Protein AF-A0A7C6DMA8-F1 (afdb_monomer_lite)

Foldseek 3Di:
DPQDDPVLLVLLLVLLCLLLPPLSVLQQPDAFDADAADADPPAPDLVQLLVLVLCCCVPPVVVLADPVQQEEEEEDQHQQLSLLVSQQVCVVSRYRRRDRDQDDPDPDDNDGNRSSSVSSSVCNVRRDRDDQGQEYEYEHEPPADDDDDCPDNNDHDSSNADALVSDDQQVVCVVSNHQEYEYEYQDPDDDPRVVVNLVRCVVRNRHYYYHHDDSNDGPPPPPPDD

Structure (mmCIF, N/CA/C/O backbone):
data_AF-A0A7C6DMA8-F1
#
_entry.id   AF-A0A7C6DMA8-F1
#
loop_
_atom_site.group_PDB
_atom_site.id
_atom_site.type_symbol
_atom_site.label_atom_id
_atom_site.label_alt_id
_atom_site.label_comp_id
_atom_site.label_asym_id
_atom_site.label_entity_id
_atom_site.label_seq_id
_atom_site.pdbx_PDB_ins_code
_atom_site.Cartn_x
_atom_site.Cartn_y
_atom_site.Cartn_z
_atom_site.occupancy
_atom_site.B_iso_or_equiv
_atom_site.auth_seq_id
_atom_site.auth_comp_id
_atom_site.auth_asym_id
_atom_site.auth_atom_id
_atom_site.pdbx_PDB_model_num
ATOM 1 N N . MET A 1 1 ? 21.747 -13.305 -15.094 1.00 54.28 1 MET A N 1
ATOM 2 C CA . MET A 1 1 ? 20.522 -14.098 -14.837 1.00 54.28 1 MET A CA 1
ATOM 3 C C . MET A 1 1 ? 19.956 -14.571 -16.167 1.00 54.28 1 MET A C 1
ATOM 5 O O . MET A 1 1 ? 20.058 -13.805 -17.120 1.00 54.28 1 MET A O 1
ATOM 9 N N . PRO A 1 2 ? 19.409 -15.796 -16.266 1.00 63.72 2 PRO A N 1
ATOM 10 C CA . PRO A 1 2 ? 18.670 -16.216 -17.455 1.00 63.72 2 PRO A CA 1
ATOM 11 C C . PRO A 1 2 ? 17.450 -15.302 -17.689 1.00 63.72 2 PRO A C 1
ATOM 13 O O . PRO A 1 2 ? 16.924 -14.742 -16.722 1.00 63.72 2 PRO A O 1
ATOM 16 N N . PRO A 1 3 ? 17.007 -15.121 -18.947 1.00 79.38 3 PRO A N 1
ATOM 17 C CA . PRO A 1 3 ? 15.839 -14.305 -19.253 1.00 79.38 3 PRO A CA 1
ATOM 18 C C . PRO A 1 3 ? 14.581 -14.929 -18.640 1.00 79.38 3 PRO A C 1
ATOM 20 O O . PRO A 1 3 ? 14.332 -16.124 -18.792 1.00 79.38 3 PRO A O 1
ATOM 23 N N . ILE A 1 4 ? 13.782 -14.109 -17.957 1.00 83.62 4 ILE A N 1
ATOM 24 C CA . ILE A 1 4 ? 12.527 -14.544 -17.341 1.00 83.62 4 ILE A CA 1
ATOM 25 C C . ILE A 1 4 ? 11.499 -14.805 -18.430 1.00 83.62 4 ILE A C 1
ATOM 27 O O . ILE A 1 4 ? 11.203 -13.942 -19.258 1.00 83.62 4 ILE A O 1
ATOM 31 N N . THR A 1 5 ? 10.915 -15.995 -18.413 1.00 86.94 5 THR A N 1
ATOM 32 C CA . THR A 1 5 ? 9.867 -16.354 -19.361 1.00 86.94 5 THR A CA 1
ATOM 33 C C . THR A 1 5 ? 8.538 -15.699 -18.983 1.00 86.94 5 THR A C 1
ATOM 35 O O . THR A 1 5 ? 8.211 -15.486 -17.812 1.00 86.94 5 THR A O 1
ATOM 38 N N . ARG A 1 6 ? 7.678 -15.470 -19.982 1.00 82.00 6 ARG A N 1
ATOM 39 C CA . ARG A 1 6 ? 6.301 -14.991 -19.761 1.00 82.00 6 ARG A CA 1
ATOM 40 C C . ARG A 1 6 ? 5.507 -15.902 -18.815 1.00 82.00 6 ARG A C 1
ATOM 42 O O . ARG A 1 6 ? 4.672 -15.426 -18.048 1.00 82.00 6 ARG A O 1
ATOM 49 N N . ALA A 1 7 ? 5.759 -17.211 -18.866 1.00 86.00 7 ALA A N 1
ATOM 50 C CA . ALA A 1 7 ? 5.104 -18.187 -18.000 1.00 86.00 7 ALA A CA 1
ATOM 51 C C . ALA A 1 7 ? 5.525 -18.029 -16.530 1.00 86.00 7 ALA A C 1
ATOM 53 O O . ALA A 1 7 ? 4.673 -18.103 -15.644 1.00 86.00 7 ALA A O 1
ATOM 54 N N . GLU A 1 8 ? 6.809 -17.783 -16.265 1.00 87.44 8 GLU A N 1
ATOM 55 C CA . GLU A 1 8 ? 7.321 -17.513 -14.916 1.00 87.44 8 GLU A CA 1
ATOM 56 C C . GLU A 1 8 ? 6.763 -16.210 -14.358 1.00 87.44 8 GLU A C 1
ATOM 58 O O . GLU A 1 8 ? 6.190 -16.225 -13.269 1.00 87.44 8 GLU A O 1
ATOM 63 N N . ALA A 1 9 ? 6.822 -15.125 -15.135 1.00 83.19 9 ALA A N 1
ATOM 64 C CA . ALA A 1 9 ? 6.263 -13.833 -14.743 1.00 83.19 9 ALA A CA 1
ATOM 65 C C . ALA A 1 9 ? 4.763 -13.936 -14.413 1.00 83.19 9 ALA A C 1
ATOM 67 O O . ALA A 1 9 ? 4.309 -13.439 -13.384 1.00 83.19 9 ALA A O 1
ATOM 68 N N . ARG A 1 10 ? 3.986 -14.662 -15.233 1.00 84.56 10 ARG A N 1
ATOM 69 C CA . ARG A 1 10 ? 2.555 -14.891 -14.978 1.00 84.56 10 ARG A CA 1
ATOM 70 C C . ARG A 1 10 ? 2.312 -15.672 -13.687 1.00 84.56 10 ARG A C 1
ATOM 72 O O . ARG A 1 10 ? 1.405 -15.328 -12.932 1.00 84.56 10 ARG A O 1
ATOM 79 N N . ARG A 1 11 ? 3.079 -16.739 -13.432 1.00 88.06 11 ARG A N 1
ATOM 80 C CA . ARG A 1 11 ? 2.950 -17.525 -12.191 1.00 88.06 11 ARG A CA 1
ATOM 81 C C . ARG A 1 11 ? 3.284 -16.682 -10.963 1.00 88.06 11 ARG A C 1
ATOM 83 O O . ARG A 1 11 ? 2.548 -16.743 -9.982 1.00 88.06 11 ARG A O 1
ATOM 90 N N . ALA A 1 12 ? 4.352 -15.894 -11.042 1.00 85.69 12 ALA A N 1
ATOM 91 C CA . ALA A 1 12 ? 4.771 -14.988 -9.985 1.00 85.69 12 ALA A CA 1
ATOM 92 C C . ALA A 1 12 ? 3.700 -13.935 -9.677 1.00 85.69 12 ALA A C 1
ATOM 94 O O . ALA A 1 12 ? 3.291 -13.801 -8.525 1.00 85.69 12 ALA A O 1
ATOM 95 N N . TYR A 1 13 ? 3.167 -13.283 -10.715 1.00 82.88 13 TYR A N 1
ATOM 96 C CA . TYR A 1 13 ? 2.075 -12.320 -10.590 1.00 82.88 13 TYR A CA 1
ATOM 97 C C . TYR A 1 13 ? 0.857 -12.926 -9.888 1.00 82.88 13 TYR A C 1
ATOM 99 O O . TYR A 1 13 ? 0.421 -12.406 -8.869 1.00 82.88 13 TYR A O 1
ATOM 107 N N . LEU A 1 14 ? 0.363 -14.081 -10.351 1.00 84.94 14 LEU A N 1
ATOM 108 C CA . LEU A 1 14 ? -0.789 -14.749 -9.731 1.00 84.94 14 LEU A CA 1
ATOM 109 C C . LEU A 1 14 ? -0.539 -15.130 -8.265 1.00 84.94 14 LEU A C 1
ATOM 111 O O . LEU A 1 14 ? -1.466 -15.103 -7.455 1.00 84.94 14 LEU A O 1
ATOM 115 N N . ARG A 1 15 ? 0.695 -15.514 -7.917 1.00 83.88 15 ARG A N 1
ATOM 116 C CA . ARG A 1 15 ? 1.058 -15.853 -6.538 1.00 83.88 15 ARG A CA 1
ATOM 117 C C . ARG A 1 15 ? 1.042 -14.620 -5.646 1.00 83.88 15 ARG A C 1
ATOM 119 O O . ARG A 1 15 ? 0.457 -14.673 -4.568 1.00 83.88 15 ARG A O 1
ATOM 126 N N . TRP A 1 16 ? 1.601 -13.516 -6.129 1.00 80.75 16 TRP A N 1
ATOM 127 C CA . TRP A 1 16 ? 1.536 -12.230 -5.449 1.00 80.75 16 TRP A CA 1
ATOM 128 C C . TRP A 1 16 ? 0.088 -11.726 -5.309 1.00 80.75 16 TRP A C 1
ATOM 130 O O . TRP A 1 16 ? -0.309 -11.373 -4.206 1.00 80.75 16 TRP A O 1
ATOM 140 N N . THR A 1 17 ? -0.746 -11.794 -6.355 1.00 80.25 17 THR A N 1
ATOM 141 C CA . THR A 1 17 ? -2.169 -11.396 -6.297 1.00 80.25 17 THR A CA 1
ATOM 142 C C . THR A 1 17 ? -2.918 -12.150 -5.199 1.00 80.25 17 THR A C 1
ATOM 144 O O . THR A 1 17 ? -3.703 -11.567 -4.458 1.00 80.25 17 THR A O 1
ATOM 147 N N . ARG A 1 18 ? -2.657 -13.456 -5.059 1.00 80.62 18 ARG A N 1
ATOM 148 C CA . ARG A 1 18 ? -3.235 -14.268 -3.979 1.00 80.62 18 ARG A CA 1
ATOM 149 C C . ARG A 1 18 ? -2.701 -13.866 -2.604 1.00 80.62 18 ARG A C 1
ATOM 151 O O . ARG A 1 18 ? -3.475 -13.850 -1.656 1.00 80.62 18 ARG A O 1
ATOM 158 N N . ALA A 1 19 ? -1.410 -13.554 -2.499 1.00 77.19 19 ALA A N 1
ATOM 159 C CA . ALA A 1 19 ? -0.781 -13.102 -1.257 1.00 77.19 19 ALA A CA 1
ATOM 160 C C . ALA A 1 19 ? -1.288 -11.726 -0.798 1.00 77.19 19 ALA A C 1
ATOM 162 O O . ALA A 1 19 ? -1.494 -11.519 0.389 1.00 77.19 19 ALA A O 1
ATOM 163 N N . ALA A 1 20 ? -1.556 -10.813 -1.731 1.00 75.62 20 ALA A N 1
ATOM 164 C CA . ALA A 1 20 ? -2.115 -9.497 -1.434 1.00 75.62 20 ALA A CA 1
ATOM 165 C C . ALA A 1 20 ? -3.587 -9.554 -0.974 1.00 75.62 20 ALA A C 1
ATOM 167 O O . ALA A 1 20 ? -4.108 -8.568 -0.451 1.00 75.62 20 ALA A O 1
ATOM 168 N N . GLY A 1 21 ? -4.279 -10.686 -1.158 1.00 79.50 21 GLY A N 1
ATOM 169 C CA . GLY A 1 21 ? -5.687 -10.824 -0.789 1.00 79.50 21 GLY A CA 1
ATOM 170 C C . GLY A 1 21 ? -6.547 -9.740 -1.455 1.00 79.50 21 GLY A C 1
ATOM 171 O O . GLY A 1 21 ? -6.240 -9.337 -2.573 1.00 79.50 21 GLY A O 1
ATOM 172 N N . PRO A 1 22 ? -7.601 -9.212 -0.810 1.00 80.06 22 PRO A N 1
ATOM 173 C CA . PRO A 1 22 ? -8.490 -8.230 -1.440 1.00 80.06 22 PRO A CA 1
ATOM 174 C C . PRO A 1 22 ? -7.791 -6.918 -1.849 1.00 80.06 22 PRO A C 1
ATOM 176 O O . PRO A 1 22 ? -8.305 -6.187 -2.696 1.00 80.06 22 PRO A O 1
ATOM 179 N N . PHE A 1 23 ? -6.596 -6.639 -1.315 1.00 78.56 23 PHE A N 1
ATOM 180 C CA . PHE A 1 23 ? -5.806 -5.461 -1.671 1.00 78.56 23 PHE A CA 1
ATOM 181 C C . PHE A 1 23 ? -5.181 -5.533 -3.065 1.00 78.56 23 PHE A C 1
ATOM 183 O O . PHE A 1 23 ? -4.768 -4.499 -3.589 1.00 78.56 23 PHE A O 1
ATOM 190 N N . TRP A 1 24 ? -5.133 -6.709 -3.705 1.00 78.38 24 TRP A N 1
ATOM 191 C CA . TRP A 1 24 ? -4.532 -6.851 -5.037 1.00 78.38 24 TRP A CA 1
ATOM 192 C C . TRP A 1 24 ? -5.162 -5.902 -6.067 1.00 78.38 24 TRP A C 1
ATOM 194 O O . TRP A 1 24 ? -4.457 -5.377 -6.928 1.00 78.38 24 TRP A O 1
ATOM 204 N N . ALA A 1 25 ? -6.471 -5.647 -5.947 1.00 78.69 25 ALA A N 1
ATOM 205 C CA . ALA A 1 25 ? -7.226 -4.776 -6.845 1.00 78.69 25 ALA A CA 1
ATOM 206 C C . ALA A 1 25 ? -6.795 -3.299 -6.754 1.00 78.69 25 ALA A C 1
ATOM 208 O O . ALA A 1 25 ? -7.051 -2.531 -7.677 1.00 78.69 25 ALA A O 1
ATOM 209 N N . TYR A 1 26 ? -6.109 -2.926 -5.671 1.00 75.62 26 TYR A N 1
ATOM 210 C CA . TYR A 1 26 ? -5.686 -1.559 -5.356 1.00 75.62 26 TYR A CA 1
ATOM 211 C C . TYR A 1 26 ? -4.176 -1.349 -5.521 1.00 75.62 26 TYR A C 1
ATOM 213 O O . TYR A 1 26 ? -3.705 -0.221 -5.551 1.00 75.62 26 TYR A O 1
ATOM 221 N N . ALA A 1 27 ? -3.401 -2.424 -5.679 1.00 68.62 27 ALA A N 1
ATOM 222 C CA . ALA A 1 27 ? -1.956 -2.352 -5.899 1.00 68.62 27 ALA A CA 1
ATOM 223 C C . ALA A 1 27 ? -1.564 -1.950 -7.337 1.00 68.62 27 ALA A C 1
ATOM 225 O O . ALA A 1 27 ? -0.392 -1.705 -7.603 1.00 68.62 27 ALA A O 1
ATOM 226 N N . GLY A 1 28 ? -2.520 -1.876 -8.273 1.00 63.56 28 GLY A N 1
ATOM 227 C CA . GLY A 1 28 ? -2.347 -1.202 -9.569 1.00 63.56 28 GLY A CA 1
ATOM 228 C C . GLY A 1 28 ? -1.260 -1.757 -10.508 1.00 63.56 28 GLY A C 1
ATOM 229 O O . GLY A 1 28 ? -0.910 -1.108 -11.493 1.00 63.56 28 GLY A O 1
ATOM 230 N N . LEU A 1 29 ? -0.767 -2.980 -10.269 1.00 61.22 29 LEU A N 1
ATOM 231 C CA . LEU A 1 29 ? 0.175 -3.695 -11.142 1.00 61.22 29 LEU A CA 1
ATOM 232 C C . LEU A 1 29 ? -0.489 -4.071 -12.483 1.00 61.22 29 LEU A C 1
ATOM 234 O O . LEU A 1 29 ? -0.974 -5.189 -12.676 1.00 61.22 29 LEU A O 1
ATOM 238 N N . THR A 1 30 ? -0.527 -3.114 -13.409 1.00 53.94 30 THR A N 1
ATOM 239 C CA . THR A 1 30 ? -0.900 -3.317 -14.819 1.00 53.94 30 THR A CA 1
ATOM 240 C C . THR A 1 30 ? 0.296 -3.924 -15.568 1.00 53.94 30 THR A C 1
ATOM 242 O O . THR A 1 30 ? 1.438 -3.651 -15.189 1.00 53.94 30 THR A O 1
ATOM 245 N N . PRO A 1 31 ? 0.101 -4.766 -16.605 1.00 47.28 31 PRO A N 1
ATOM 246 C CA . PRO A 1 31 ? 1.212 -5.414 -17.284 1.00 47.28 31 PRO A CA 1
ATOM 247 C C . PRO A 1 31 ? 2.111 -4.365 -17.938 1.00 47.28 31 PRO A C 1
ATOM 249 O O . PRO A 1 31 ? 1.698 -3.727 -18.893 1.00 47.28 31 PRO A O 1
ATOM 252 N N . LEU A 1 32 ? 3.315 -4.189 -17.398 1.00 50.66 32 LEU A N 1
ATOM 253 C CA . LEU A 1 32 ? 4.579 -4.337 -18.120 1.00 50.66 32 LEU A CA 1
ATOM 254 C C . LEU A 1 32 ? 4.599 -3.786 -19.566 1.00 50.66 32 LEU A C 1
ATOM 256 O O . LEU A 1 32 ? 5.060 -4.475 -20.477 1.00 50.66 32 LEU A O 1
ATOM 260 N N . CYS A 1 33 ? 4.085 -2.583 -19.805 1.00 45.59 33 CYS A N 1
ATOM 261 C CA . CYS A 1 33 ? 4.048 -1.968 -21.130 1.00 45.59 33 CYS A CA 1
ATOM 262 C C . CYS A 1 33 ? 4.678 -0.582 -21.039 1.00 45.59 33 CYS A C 1
ATOM 264 O O . CYS A 1 33 ? 4.022 0.376 -20.640 1.00 45.59 33 CYS A O 1
ATOM 266 N N . GLY A 1 34 ? 5.966 -0.515 -21.358 1.00 48.50 34 GLY A N 1
ATOM 267 C CA . GLY A 1 34 ? 6.723 0.725 -21.455 1.00 48.50 34 GLY A CA 1
ATOM 268 C C . GLY A 1 34 ? 8.201 0.501 -21.157 1.00 48.50 34 GLY A C 1
ATOM 269 O O . GLY A 1 34 ? 8.560 -0.309 -20.291 1.00 48.50 34 GLY A O 1
ATOM 270 N N . ASP A 1 35 ? 9.050 1.222 -21.879 1.00 51.44 35 ASP A N 1
ATOM 271 C CA . ASP A 1 35 ? 10.463 1.340 -21.540 1.00 51.44 35 ASP A CA 1
ATOM 272 C C . ASP A 1 35 ? 10.615 2.146 -20.237 1.00 51.44 35 ASP A C 1
ATOM 274 O O . ASP A 1 35 ? 9.893 3.121 -19.993 1.00 51.44 35 ASP A O 1
ATOM 278 N N . ALA A 1 36 ? 11.522 1.699 -19.358 1.00 54.38 36 ALA A N 1
ATOM 279 C CA . ALA A 1 36 ? 11.812 2.420 -18.121 1.00 54.38 36 ALA A CA 1
ATOM 280 C C . ALA A 1 36 ? 12.516 3.734 -18.418 1.00 54.38 36 ALA A C 1
ATOM 282 O O . ALA A 1 36 ? 13.380 3.824 -19.292 1.00 54.38 36 ALA A O 1
ATOM 283 N N . LEU A 1 37 ? 12.250 4.70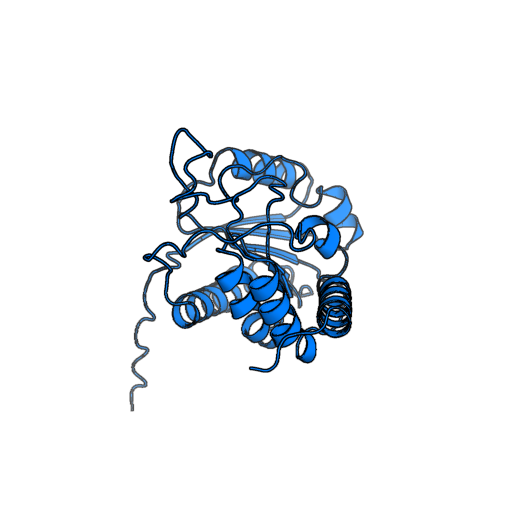9 -17.563 1.00 56.19 37 LEU A N 1
ATOM 284 C CA . LEU A 1 37 ? 13.169 5.815 -17.399 1.00 56.19 37 LEU A CA 1
ATOM 285 C C . LEU A 1 37 ? 14.488 5.387 -16.770 1.00 56.19 37 LEU A C 1
ATOM 287 O O . LEU A 1 37 ? 14.501 4.476 -15.935 1.00 56.19 37 LEU A O 1
ATOM 291 N N . PRO A 1 38 ? 15.597 6.074 -17.104 1.00 50.56 38 PRO A N 1
ATOM 292 C CA . PRO A 1 38 ? 16.815 5.950 -16.325 1.00 50.56 38 PRO A CA 1
ATOM 293 C C . PRO A 1 38 ? 16.489 6.227 -14.855 1.00 50.56 38 PRO A C 1
ATOM 295 O O . PRO A 1 38 ? 15.808 7.199 -14.523 1.00 50.56 38 PRO A O 1
ATOM 298 N N . ALA A 1 39 ? 16.938 5.329 -13.978 1.00 50.59 39 ALA A N 1
ATOM 299 C CA . ALA A 1 39 ? 16.720 5.456 -12.548 1.00 50.59 39 ALA A CA 1
ATOM 300 C C . ALA A 1 39 ? 17.230 6.822 -12.062 1.00 50.59 39 ALA A C 1
ATOM 302 O O . ALA A 1 39 ? 18.372 7.190 -12.336 1.00 50.59 39 ALA A O 1
ATOM 303 N N . SER A 1 40 ? 16.391 7.560 -11.329 1.00 48.03 40 SER A N 1
ATOM 304 C CA . SER A 1 40 ? 16.862 8.706 -10.548 1.00 48.03 40 SER A CA 1
ATOM 305 C C . SER A 1 40 ? 17.991 8.241 -9.622 1.00 48.03 40 SER A C 1
ATOM 307 O O . SER A 1 40 ? 17.847 7.214 -8.954 1.00 48.03 40 SER A O 1
ATOM 309 N N . ALA A 1 41 ? 19.104 8.976 -9.614 1.00 43.97 41 ALA A N 1
ATOM 310 C CA . ALA A 1 41 ? 20.304 8.663 -8.838 1.00 43.97 41 ALA A CA 1
ATOM 311 C C . ALA A 1 41 ? 20.094 8.785 -7.315 1.00 43.97 41 ALA A C 1
ATOM 313 O O . ALA A 1 41 ? 20.868 8.218 -6.549 1.00 43.97 41 ALA A O 1
ATOM 314 N N . ASP A 1 42 ? 19.013 9.437 -6.882 1.00 51.44 42 ASP A N 1
ATOM 315 C CA . ASP A 1 42 ? 18.716 9.709 -5.474 1.00 51.44 42 ASP A CA 1
ATOM 316 C C . ASP A 1 42 ? 17.697 8.704 -4.909 1.00 51.44 42 ASP A C 1
ATOM 318 O O . ASP A 1 42 ? 16.626 9.077 -4.434 1.00 51.44 42 ASP A O 1
ATOM 322 N N . ARG A 1 43 ? 17.985 7.398 -5.006 1.00 56.62 43 ARG A N 1
ATOM 323 C CA . ARG A 1 43 ? 17.164 6.376 -4.333 1.00 56.62 43 ARG A CA 1
ATOM 324 C C . ARG A 1 43 ? 17.695 6.147 -2.913 1.00 56.62 43 ARG A C 1
ATOM 326 O O . ARG A 1 43 ? 18.883 5.855 -2.778 1.00 56.62 43 ARG A O 1
ATOM 333 N N . PRO A 1 44 ? 16.853 6.226 -1.867 1.00 59.62 44 PRO A N 1
ATOM 334 C CA . PRO A 1 44 ? 17.272 5.860 -0.519 1.00 59.62 44 PRO A CA 1
ATOM 335 C C . PRO A 1 44 ? 17.715 4.391 -0.462 1.00 59.62 44 PRO A C 1
ATOM 337 O O . PRO A 1 44 ? 17.216 3.546 -1.213 1.00 59.62 44 PRO A O 1
ATOM 340 N N . ASP A 1 45 ? 18.653 4.088 0.439 1.00 68.06 45 ASP A N 1
ATOM 341 C CA . ASP A 1 45 ? 19.161 2.731 0.650 1.00 68.06 45 ASP A CA 1
ATOM 342 C C . ASP A 1 45 ? 18.035 1.808 1.149 1.00 68.06 45 ASP A C 1
ATOM 344 O O . ASP A 1 45 ? 17.517 1.970 2.260 1.00 68.06 45 ASP A O 1
ATOM 348 N N . ALA A 1 46 ? 17.618 0.854 0.308 1.00 65.94 46 ALA A N 1
ATOM 349 C CA . ALA A 1 46 ? 16.435 0.029 0.555 1.00 65.94 46 ALA A CA 1
ATOM 350 C C . ALA A 1 46 ? 16.512 -0.737 1.892 1.00 65.94 46 ALA A C 1
ATOM 352 O O . ALA A 1 46 ? 15.560 -0.645 2.667 1.00 65.94 46 ALA A O 1
ATOM 353 N N . PRO A 1 47 ? 17.615 -1.449 2.216 1.00 69.88 47 PRO A N 1
ATOM 354 C CA . PRO A 1 47 ? 17.819 -2.067 3.525 1.00 69.88 47 PRO A CA 1
ATOM 355 C C . PRO A 1 47 ? 17.579 -1.142 4.722 1.00 69.88 47 PRO A C 1
ATOM 357 O O . PRO A 1 47 ? 16.875 -1.535 5.655 1.00 69.88 47 PRO A O 1
ATOM 360 N N . ALA A 1 48 ? 18.138 0.071 4.707 1.00 73.12 48 ALA A N 1
ATOM 361 C CA . ALA A 1 48 ? 18.017 1.011 5.819 1.00 73.12 48 ALA A CA 1
ATOM 362 C C . ALA A 1 48 ? 16.561 1.460 6.007 1.00 73.12 48 ALA A C 1
ATOM 364 O O . ALA A 1 48 ? 16.025 1.380 7.115 1.00 73.12 48 ALA A O 1
ATOM 365 N N . LEU A 1 49 ? 15.897 1.827 4.907 1.00 72.69 49 LEU A N 1
ATOM 366 C CA . LEU A 1 49 ? 14.488 2.215 4.904 1.00 72.69 49 LEU A CA 1
ATOM 367 C C . LEU A 1 49 ? 13.585 1.082 5.416 1.00 72.69 49 LEU A C 1
ATOM 369 O O . LEU A 1 49 ? 12.709 1.313 6.245 1.00 72.69 49 LEU A O 1
ATOM 373 N N . ILE A 1 50 ? 13.822 -0.154 4.966 1.00 73.75 50 ILE A N 1
ATOM 374 C CA . ILE A 1 50 ? 13.086 -1.346 5.415 1.00 73.75 50 ILE A CA 1
ATOM 375 C C . ILE A 1 50 ? 13.280 -1.571 6.915 1.00 73.75 50 ILE A C 1
ATOM 377 O O . ILE A 1 50 ? 12.315 -1.849 7.626 1.00 73.75 50 ILE A O 1
ATOM 381 N N . GLY A 1 51 ? 14.515 -1.445 7.406 1.00 77.19 51 GLY A N 1
ATOM 382 C CA . GLY A 1 51 ? 14.835 -1.608 8.821 1.00 77.19 51 GLY A CA 1
ATOM 383 C C . GLY A 1 51 ? 14.138 -0.571 9.704 1.00 77.19 51 GLY A C 1
ATOM 384 O O . GLY A 1 51 ? 13.587 -0.917 10.751 1.00 77.19 51 GLY A O 1
ATOM 385 N N . THR A 1 52 ? 14.115 0.693 9.278 1.00 77.19 52 THR A N 1
ATOM 386 C CA . THR A 1 52 ? 13.392 1.761 9.982 1.00 77.19 52 THR A CA 1
ATOM 387 C C . THR A 1 52 ? 11.881 1.558 9.908 1.00 77.19 52 THR A C 1
ATOM 389 O O . THR A 1 52 ? 11.237 1.539 10.956 1.00 77.19 52 THR A O 1
ATOM 392 N N . ALA A 1 53 ? 11.324 1.286 8.724 1.00 74.81 53 ALA A N 1
ATOM 393 C CA . ALA A 1 53 ? 9.900 1.005 8.554 1.00 74.81 53 ALA A CA 1
ATOM 394 C C . ALA A 1 53 ? 9.441 -0.165 9.435 1.00 74.81 53 ALA A C 1
ATOM 396 O O . ALA A 1 53 ? 8.456 -0.034 10.154 1.00 74.81 53 ALA A O 1
ATOM 397 N N . ARG A 1 54 ? 10.184 -1.281 9.460 1.00 78.19 54 ARG A N 1
ATOM 398 C CA . ARG A 1 54 ? 9.854 -2.435 10.307 1.00 78.19 54 ARG A CA 1
ATOM 399 C C . ARG A 1 54 ? 9.786 -2.054 11.786 1.00 78.19 54 ARG A C 1
ATOM 401 O O . ARG A 1 54 ? 8.796 -2.363 12.438 1.00 78.19 54 ARG A O 1
ATOM 408 N N . ARG A 1 55 ? 10.796 -1.346 12.302 1.00 81.56 55 ARG A N 1
ATOM 409 C CA . ARG A 1 55 ? 10.828 -0.916 13.712 1.00 81.56 55 ARG A CA 1
ATOM 410 C C . ARG A 1 55 ? 9.673 0.013 14.060 1.00 81.56 55 ARG A C 1
ATOM 412 O O . ARG A 1 55 ? 9.067 -0.153 15.111 1.00 81.56 55 ARG A O 1
ATOM 419 N N . VAL A 1 56 ? 9.357 0.969 13.186 1.00 80.69 56 VAL A N 1
ATOM 420 C CA . VAL A 1 56 ? 8.204 1.858 13.377 1.00 80.69 56 VAL A CA 1
ATOM 421 C C . VAL A 1 56 ? 6.910 1.052 13.421 1.00 80.69 56 VAL A C 1
ATOM 423 O O . VAL A 1 56 ? 6.094 1.248 14.321 1.00 80.69 56 VAL A O 1
ATOM 426 N N . LEU A 1 57 ? 6.726 0.127 12.476 1.00 78.44 57 LEU A N 1
ATOM 427 C CA . LEU A 1 57 ? 5.528 -0.700 12.423 1.00 78.44 57 LEU A CA 1
ATOM 428 C C . LEU A 1 57 ? 5.378 -1.537 13.698 1.00 78.44 57 LEU A C 1
ATOM 430 O O . LEU A 1 57 ? 4.321 -1.509 14.321 1.00 78.44 57 LEU A O 1
ATOM 434 N N . GLU A 1 58 ? 6.439 -2.220 14.124 1.00 80.19 58 GLU A N 1
ATOM 435 C CA . GLU A 1 58 ? 6.445 -3.069 15.320 1.00 80.19 58 GLU A CA 1
ATOM 436 C C . GLU A 1 58 ? 6.247 -2.271 16.617 1.00 80.19 58 GLU A C 1
ATOM 438 O O . GLU A 1 58 ? 5.434 -2.654 17.454 1.00 80.19 58 GLU A O 1
ATOM 443 N N . ALA A 1 59 ? 6.971 -1.163 16.794 1.00 82.06 59 ALA A N 1
ATOM 444 C CA . ALA A 1 59 ? 7.003 -0.436 18.062 1.00 82.06 59 ALA A CA 1
ATOM 445 C C . ALA A 1 59 ? 5.864 0.576 18.225 1.00 82.06 59 ALA A C 1
ATOM 447 O O . ALA A 1 59 ? 5.491 0.888 19.353 1.00 82.06 59 ALA A O 1
ATOM 448 N N . GLN A 1 60 ? 5.342 1.124 17.124 1.00 82.31 60 GLN A N 1
ATOM 449 C CA . GLN A 1 60 ? 4.416 2.258 17.170 1.00 82.31 60 GLN A CA 1
ATOM 450 C C . GLN A 1 60 ? 3.087 1.981 16.478 1.00 82.31 60 GLN A C 1
ATOM 452 O O . GLN A 1 60 ? 2.076 2.500 16.926 1.00 82.31 60 GLN A O 1
ATOM 457 N N . VAL A 1 61 ? 3.047 1.160 15.424 1.00 80.06 61 VAL A N 1
ATOM 458 C CA . VAL A 1 61 ? 1.790 0.891 14.703 1.00 80.06 61 VAL A CA 1
ATOM 459 C C . VAL A 1 61 ? 1.043 -0.297 15.286 1.00 80.06 61 VAL A C 1
ATOM 461 O O . VAL A 1 61 ? -0.146 -0.177 15.557 1.00 80.06 61 VAL A O 1
ATOM 464 N N . VAL A 1 62 ? 1.717 -1.428 15.513 1.00 79.44 62 VAL A N 1
ATOM 465 C CA . VAL A 1 62 ? 1.095 -2.637 16.080 1.00 79.44 62 VAL A CA 1
ATOM 466 C C . VAL A 1 62 ? 0.349 -2.350 17.395 1.00 79.44 62 VAL A C 1
ATOM 468 O O . VAL A 1 62 ? -0.791 -2.799 17.502 1.00 79.44 62 VAL A O 1
ATOM 471 N N . PRO A 1 63 ? 0.882 -1.558 18.351 1.00 81.62 63 PRO A N 1
ATOM 472 C CA . PRO A 1 63 ? 0.161 -1.229 19.586 1.00 81.62 63 PRO A CA 1
ATOM 473 C C . PRO A 1 63 ? -1.105 -0.380 19.395 1.00 81.62 63 PRO A C 1
ATOM 475 O O . PRO A 1 63 ? -1.944 -0.332 20.289 1.00 81.62 63 PRO A O 1
ATOM 478 N N . LEU A 1 64 ? -1.243 0.313 18.260 1.00 76.12 64 LEU A N 1
ATOM 479 C CA . LEU A 1 64 ? -2.422 1.127 17.941 1.00 76.12 64 LEU A CA 1
ATOM 480 C C . LEU A 1 64 ? -3.552 0.299 17.320 1.00 76.12 64 LEU A C 1
ATOM 482 O O . LEU A 1 64 ? -4.656 0.809 17.127 1.00 76.12 64 LEU A O 1
ATOM 486 N N . LEU A 1 65 ? -3.283 -0.961 16.980 1.00 73.94 65 LEU A N 1
ATOM 487 C CA . LEU A 1 65 ? -4.275 -1.871 16.430 1.00 73.94 65 LEU A CA 1
ATOM 488 C C . LEU A 1 65 ? -4.934 -2.675 17.560 1.00 73.94 65 LEU A C 1
ATOM 490 O O . LEU A 1 65 ? -4.281 -2.994 18.553 1.00 73.94 65 LEU A O 1
ATOM 494 N N . PRO A 1 66 ? -6.207 -3.077 17.410 1.00 68.00 66 PRO A N 1
ATOM 495 C CA . PRO A 1 66 ? -6.859 -3.971 18.365 1.00 68.00 66 PRO A CA 1
ATOM 496 C C . PRO A 1 66 ? -6.053 -5.267 18.570 1.00 68.00 66 PRO A C 1
ATOM 498 O O . PRO A 1 66 ? -5.596 -5.836 17.581 1.00 68.00 66 PRO A O 1
ATOM 501 N N . GLU A 1 67 ? -5.947 -5.781 19.805 1.00 61.19 67 GLU A N 1
ATOM 502 C CA . GLU A 1 67 ? -5.118 -6.952 20.197 1.00 61.19 67 GLU A CA 1
ATOM 503 C C . GLU A 1 67 ? -5.351 -8.236 19.365 1.00 61.19 67 GLU A C 1
ATOM 505 O O . GLU A 1 67 ? -4.497 -9.118 19.317 1.00 61.19 67 GLU A O 1
ATOM 510 N N . SER A 1 68 ? -6.479 -8.343 18.656 1.00 52.94 68 SER A N 1
ATOM 511 C CA . SER A 1 68 ? -6.781 -9.439 17.719 1.00 52.94 68 SER A CA 1
ATOM 512 C C . SER A 1 68 ? -6.203 -9.249 16.301 1.00 52.94 68 SER A C 1
ATOM 514 O O . SER A 1 68 ? -6.388 -10.106 15.433 1.00 52.94 68 SER A O 1
ATOM 516 N N . SER A 1 69 ? -5.488 -8.150 16.040 1.00 55.91 69 SER A N 1
ATOM 517 C CA . SER A 1 69 ? -5.060 -7.717 14.703 1.00 55.91 69 SER A CA 1
ATOM 518 C C . SER A 1 69 ? -3.634 -8.152 14.374 1.00 55.91 69 SER A C 1
ATOM 520 O O . SER A 1 69 ? -2.743 -7.336 14.169 1.00 55.91 69 SER A O 1
ATOM 522 N N . VAL A 1 70 ? -3.397 -9.459 14.294 1.00 52.94 70 VAL A N 1
ATOM 523 C CA . VAL A 1 70 ? -2.036 -10.015 14.132 1.00 52.94 70 VAL A CA 1
ATOM 524 C C . VAL A 1 70 ? -1.449 -9.795 12.718 1.00 52.94 70 VAL A C 1
ATOM 526 O O . VAL A 1 70 ? -0.297 -10.132 12.457 1.00 52.94 70 VAL A O 1
ATOM 529 N N . ARG A 1 71 ? -2.202 -9.226 11.766 1.00 64.56 71 ARG A N 1
ATOM 530 C CA . ARG A 1 71 ? -1.743 -9.012 10.379 1.00 64.56 71 ARG A CA 1
ATOM 531 C C . ARG A 1 71 ? -2.220 -7.662 9.839 1.00 64.56 71 ARG A C 1
ATOM 533 O O . ARG A 1 71 ? -3.425 -7.427 9.716 1.00 64.56 71 ARG A O 1
ATOM 540 N N . LEU A 1 72 ? -1.258 -6.815 9.483 1.00 68.81 72 LEU A N 1
ATOM 541 C CA . LEU A 1 72 ? -1.449 -5.472 8.934 1.00 68.81 72 LEU A CA 1
ATOM 542 C C . LEU A 1 72 ? -1.154 -5.485 7.430 1.00 68.81 72 LEU A C 1
ATOM 544 O O . LEU A 1 72 ? -0.078 -5.928 7.016 1.00 68.81 72 LEU A O 1
ATOM 548 N N . ALA A 1 73 ? -2.079 -4.989 6.610 1.00 69.50 73 ALA A N 1
ATOM 549 C CA . ALA A 1 73 ? -1.758 -4.677 5.221 1.00 69.50 73 ALA A CA 1
ATOM 550 C C . ALA A 1 73 ? -0.972 -3.367 5.172 1.00 69.50 73 ALA A C 1
ATOM 552 O O . ALA A 1 73 ? -1.427 -2.364 5.714 1.00 69.50 73 ALA A O 1
ATOM 553 N N . LEU A 1 74 ? 0.200 -3.390 4.544 1.00 73.56 74 LEU A N 1
ATOM 554 C CA . LEU A 1 74 ? 1.091 -2.248 4.431 1.00 73.56 74 LEU A CA 1
ATOM 555 C C . LEU A 1 74 ? 1.047 -1.711 3.007 1.00 73.56 74 LEU A C 1
ATOM 557 O O . LEU A 1 74 ? 1.662 -2.281 2.107 1.00 73.56 74 LEU A O 1
ATOM 561 N N . VAL A 1 75 ? 0.334 -0.610 2.801 1.00 72.44 75 VAL A N 1
ATOM 562 C CA . VAL A 1 75 ? 0.388 0.101 1.523 1.00 72.44 75 VAL A CA 1
ATOM 563 C C . VAL A 1 75 ? 1.714 0.844 1.454 1.00 72.44 75 VAL A C 1
ATOM 565 O O . VAL A 1 75 ? 1.986 1.686 2.305 1.00 72.44 75 VAL A O 1
ATOM 568 N N . LEU A 1 76 ? 2.536 0.502 0.462 1.00 71.62 76 LEU A N 1
ATOM 569 C CA . LEU A 1 76 ? 3.870 1.065 0.271 1.00 71.62 76 LEU A CA 1
ATOM 570 C C . LEU A 1 76 ? 3.846 2.107 -0.839 1.00 71.62 76 LEU A C 1
ATOM 572 O O . LEU A 1 76 ? 3.829 1.761 -2.021 1.00 71.62 76 LEU A O 1
ATOM 576 N N . ASP A 1 77 ? 3.914 3.371 -0.451 1.00 71.81 77 ASP A N 1
ATOM 577 C CA . ASP A 1 77 ? 4.049 4.523 -1.344 1.00 71.81 77 ASP A CA 1
ATOM 578 C C . ASP A 1 77 ? 5.507 4.766 -1.783 1.00 71.81 77 ASP A C 1
ATOM 580 O O . ASP A 1 77 ? 5.942 5.891 -1.991 1.00 71.81 77 ASP A O 1
ATOM 584 N N . LEU A 1 78 ? 6.310 3.711 -1.904 1.00 69.69 78 LEU A N 1
ATOM 585 C CA . LEU A 1 78 ? 7.722 3.800 -2.281 1.00 69.69 78 LEU A CA 1
ATOM 586 C C . LEU A 1 78 ? 7.886 3.634 -3.801 1.00 69.69 78 LEU A C 1
ATOM 588 O O . LEU A 1 78 ? 6.987 3.100 -4.464 1.00 69.69 78 LEU A O 1
ATOM 592 N N . PRO A 1 79 ? 9.039 4.022 -4.389 1.00 70.62 79 PRO A N 1
ATOM 593 C CA . PRO A 1 79 ? 9.377 3.610 -5.744 1.00 70.62 79 PRO A CA 1
ATOM 594 C C . PRO A 1 79 ? 9.198 2.098 -5.865 1.00 70.62 79 PRO A C 1
ATOM 596 O O . PRO A 1 79 ? 9.662 1.351 -5.008 1.00 70.62 79 PRO A O 1
ATOM 599 N N . ILE A 1 80 ? 8.539 1.623 -6.919 1.00 70.75 80 ILE A N 1
ATOM 600 C CA . ILE A 1 80 ? 8.100 0.223 -6.994 1.00 70.75 80 ILE A CA 1
ATOM 601 C C . ILE A 1 80 ? 9.244 -0.795 -6.847 1.00 70.75 80 ILE A C 1
ATOM 603 O O . ILE A 1 80 ? 9.046 -1.845 -6.239 1.00 70.75 80 ILE A O 1
ATOM 607 N N . ALA A 1 81 ? 10.453 -0.473 -7.318 1.00 70.69 81 ALA A N 1
ATOM 608 C CA . ALA A 1 81 ? 11.635 -1.297 -7.074 1.00 70.69 81 ALA A CA 1
ATOM 609 C C . ALA A 1 81 ? 11.919 -1.473 -5.569 1.00 70.69 81 ALA A C 1
ATOM 611 O O . ALA A 1 81 ? 12.173 -2.588 -5.118 1.00 70.69 81 ALA A O 1
ATOM 612 N N . LEU A 1 82 ? 11.796 -0.396 -4.786 1.00 72.56 82 LEU A N 1
ATOM 613 C CA . LEU A 1 82 ? 11.917 -0.414 -3.328 1.00 72.56 82 LEU A CA 1
ATOM 614 C C . LEU A 1 82 ? 10.721 -1.116 -2.672 1.00 72.56 82 LEU A C 1
ATOM 616 O O . LEU A 1 82 ? 10.932 -1.928 -1.776 1.00 72.56 82 LEU A O 1
ATOM 620 N N . SER A 1 83 ? 9.489 -0.886 -3.143 1.00 75.12 83 SER A N 1
ATOM 621 C CA . SER A 1 83 ? 8.287 -1.567 -2.627 1.00 75.12 83 SER A CA 1
ATOM 622 C C . SER A 1 83 ? 8.345 -3.088 -2.804 1.00 75.12 83 SER A C 1
ATOM 624 O O . SER A 1 83 ? 7.939 -3.850 -1.927 1.00 75.12 83 SER A O 1
ATOM 626 N N . LEU A 1 84 ? 8.854 -3.559 -3.943 1.00 74.25 84 LEU A N 1
ATOM 627 C CA . LEU A 1 84 ? 9.003 -4.990 -4.201 1.00 74.25 84 LEU A CA 1
ATOM 628 C C . LEU A 1 84 ? 10.213 -5.575 -3.459 1.00 74.25 84 LEU A C 1
ATOM 630 O O . LEU A 1 84 ? 10.100 -6.666 -2.903 1.00 74.25 84 LEU A O 1
ATOM 634 N N . ALA A 1 85 ? 11.334 -4.849 -3.376 1.00 73.25 85 ALA A N 1
ATOM 635 C CA . ALA A 1 85 ? 12.504 -5.274 -2.603 1.00 73.25 85 ALA A CA 1
ATOM 636 C C . ALA A 1 85 ? 12.219 -5.368 -1.091 1.00 73.25 85 ALA A C 1
ATOM 638 O O . ALA A 1 85 ? 12.740 -6.257 -0.419 1.00 73.25 85 ALA A O 1
ATOM 639 N N . SER A 1 86 ? 11.355 -4.500 -0.557 1.00 73.69 86 SER A N 1
ATOM 640 C CA . SER A 1 86 ? 10.943 -4.515 0.852 1.00 73.69 86 SER A CA 1
ATOM 641 C C . SER A 1 86 ? 9.938 -5.605 1.195 1.00 73.69 86 SER A C 1
ATOM 643 O O . SER A 1 86 ? 9.775 -5.948 2.366 1.00 73.69 86 SER A O 1
ATOM 645 N N . SER A 1 87 ? 9.286 -6.190 0.191 1.00 75.12 87 SER A N 1
ATOM 646 C CA . SER A 1 87 ? 8.157 -7.084 0.417 1.00 75.12 87 SER A CA 1
ATOM 647 C C . SER A 1 87 ? 8.540 -8.364 1.171 1.00 75.12 87 SER A C 1
ATOM 649 O O . SER A 1 87 ? 7.802 -8.782 2.057 1.00 75.12 87 SER A O 1
ATOM 651 N N . ALA A 1 88 ? 9.689 -8.986 0.880 1.00 74.44 88 ALA A N 1
ATOM 652 C CA . ALA A 1 88 ? 10.083 -10.229 1.558 1.00 74.44 88 ALA A CA 1
ATOM 653 C C . ALA A 1 88 ? 10.387 -10.031 3.064 1.00 74.44 88 ALA A C 1
ATOM 655 O O . ALA A 1 88 ? 9.750 -10.711 3.867 1.00 74.44 88 ALA A O 1
ATOM 656 N N . PRO A 1 89 ? 11.236 -9.068 3.483 1.00 74.69 89 PRO A N 1
ATOM 657 C CA . PRO A 1 89 ? 11.445 -8.782 4.908 1.00 74.69 89 PRO A CA 1
ATOM 658 C C . PRO A 1 89 ? 10.167 -8.401 5.669 1.00 74.69 89 PRO A C 1
ATOM 660 O O . PRO A 1 89 ? 10.018 -8.740 6.841 1.00 74.69 89 PRO A O 1
ATOM 663 N N . LEU A 1 90 ? 9.239 -7.696 5.014 1.00 76.38 90 LEU A N 1
ATOM 664 C CA . LEU A 1 90 ? 7.960 -7.306 5.611 1.00 76.38 90 LEU A CA 1
ATOM 665 C C . LEU A 1 90 ? 7.015 -8.500 5.782 1.00 76.38 90 LEU A C 1
ATOM 667 O O . LEU A 1 90 ? 6.372 -8.612 6.824 1.00 76.38 90 LEU A O 1
ATOM 671 N N . LEU A 1 91 ? 6.978 -9.412 4.805 1.00 74.88 91 LEU A N 1
ATOM 672 C CA . LEU A 1 91 ? 6.251 -10.680 4.915 1.00 74.88 91 LEU A CA 1
ATOM 673 C C . LEU A 1 91 ? 6.779 -11.535 6.072 1.00 74.88 91 LEU A C 1
ATOM 675 O O . LEU A 1 91 ? 5.976 -12.075 6.833 1.00 74.88 91 LEU A O 1
ATOM 679 N N . ASP A 1 92 ? 8.102 -11.618 6.239 1.00 72.81 92 ASP A N 1
ATOM 680 C CA . ASP A 1 92 ? 8.732 -12.350 7.348 1.00 72.81 92 ASP A CA 1
ATOM 681 C C . ASP A 1 92 ? 8.401 -11.725 8.713 1.00 72.81 92 ASP A C 1
ATOM 683 O O . ASP A 1 92 ? 8.172 -12.444 9.686 1.00 72.81 92 ASP A O 1
ATOM 687 N N . ALA A 1 93 ? 8.291 -10.394 8.776 1.00 71.25 93 ALA A N 1
ATOM 688 C CA . ALA A 1 93 ? 7.827 -9.658 9.956 1.00 71.25 93 ALA A CA 1
ATOM 689 C C . ALA A 1 93 ? 6.299 -9.736 10.170 1.00 71.25 93 ALA A C 1
ATOM 691 O O . ALA A 1 93 ? 5.766 -9.217 11.146 1.00 71.25 93 ALA A O 1
ATOM 692 N N . GLY A 1 94 ? 5.578 -10.408 9.271 1.00 72.56 94 GLY A N 1
ATOM 693 C CA . GLY A 1 94 ? 4.148 -10.660 9.383 1.00 72.56 94 GLY A CA 1
ATOM 694 C C . GLY A 1 94 ? 3.234 -9.572 8.826 1.00 72.56 94 GLY A C 1
ATOM 695 O O . GLY A 1 94 ? 2.018 -9.657 9.016 1.00 72.56 94 GLY A O 1
ATOM 696 N N . PHE A 1 95 ? 3.793 -8.610 8.099 1.00 77.75 95 PHE A N 1
ATOM 697 C CA . PHE A 1 95 ? 3.064 -7.581 7.369 1.00 77.75 95 PHE A CA 1
ATOM 698 C C . PHE A 1 95 ? 2.730 -8.056 5.952 1.00 77.75 95 PHE A C 1
ATOM 700 O O . PHE A 1 95 ? 3.497 -8.790 5.333 1.00 77.75 95 PHE A O 1
ATOM 707 N N . VAL A 1 96 ? 1.586 -7.635 5.409 1.00 75.69 96 VAL A N 1
ATOM 708 C CA . VAL A 1 96 ? 1.214 -7.911 4.013 1.00 75.69 96 VAL A CA 1
ATOM 709 C C . VAL A 1 96 ? 1.588 -6.696 3.170 1.00 75.69 96 VAL A C 1
ATOM 711 O O . VAL A 1 96 ? 0.821 -5.735 3.150 1.00 75.69 96 VAL A O 1
ATOM 714 N N . PRO A 1 97 ? 2.747 -6.683 2.490 1.00 74.69 97 PRO A N 1
ATOM 715 C CA . PRO A 1 97 ? 3.123 -5.573 1.634 1.00 74.69 97 PRO A CA 1
ATOM 716 C C . PRO A 1 97 ? 2.184 -5.508 0.428 1.00 74.69 97 PRO A C 1
ATOM 718 O O . PRO A 1 97 ? 2.034 -6.459 -0.343 1.00 74.69 97 PRO A O 1
ATOM 721 N N . VAL A 1 98 ? 1.572 -4.348 0.257 1.00 75.06 98 VAL A N 1
ATOM 722 C CA . VAL A 1 98 ? 0.750 -3.981 -0.887 1.00 75.06 98 VAL A CA 1
ATOM 723 C C . VAL A 1 98 ? 1.536 -2.894 -1.621 1.00 75.06 98 VAL A C 1
ATOM 725 O O . VAL A 1 98 ? 1.403 -1.715 -1.281 1.00 75.06 98 VAL A O 1
ATOM 728 N N . PRO A 1 99 ? 2.423 -3.263 -2.570 1.00 70.19 99 PRO A N 1
ATOM 729 C CA . PRO A 1 99 ? 3.154 -2.279 -3.353 1.00 70.19 99 PRO A CA 1
ATOM 730 C C . PRO A 1 99 ? 2.139 -1.418 -4.092 1.00 70.19 99 PRO A C 1
ATOM 732 O O . PRO A 1 99 ? 1.315 -1.932 -4.849 1.00 70.19 99 PRO A O 1
ATOM 735 N N . PHE A 1 100 ? 2.176 -0.118 -3.836 1.00 69.94 100 PHE A N 1
ATOM 736 C CA . PHE A 1 100 ? 1.244 0.799 -4.450 1.00 69.94 100 PHE A CA 1
ATOM 737 C C . PHE A 1 100 ? 1.818 1.290 -5.771 1.00 69.94 100 PHE A C 1
ATOM 739 O O . PHE A 1 100 ? 2.833 1.983 -5.803 1.00 69.94 100 PHE A O 1
ATOM 746 N N . VAL A 1 101 ? 1.200 0.888 -6.878 1.00 62.50 101 VAL A N 1
ATOM 747 C CA . VAL A 1 101 ? 1.644 1.265 -8.219 1.00 62.50 101 VAL A CA 1
ATOM 748 C C . VAL A 1 101 ? 0.521 2.042 -8.862 1.00 62.50 101 VAL A C 1
ATOM 750 O O . VAL A 1 101 ? -0.445 1.461 -9.354 1.00 62.50 101 VAL A O 1
ATOM 753 N N . TYR A 1 102 ? 0.609 3.369 -8.841 1.00 55.59 102 TYR A N 1
ATOM 754 C CA . TYR A 1 102 ? -0.405 4.151 -9.523 1.00 55.59 102 TYR A CA 1
ATOM 755 C C . TYR A 1 102 ? -0.257 3.998 -11.040 1.00 55.59 102 TYR A C 1
ATOM 757 O O . TYR A 1 102 ? 0.810 4.191 -11.626 1.00 55.59 102 TYR A O 1
ATOM 765 N N . ARG A 1 103 ? -1.362 3.586 -11.659 1.00 59.75 103 ARG A N 1
ATOM 766 C CA . ARG A 1 103 ? -1.513 3.301 -13.081 1.00 59.75 103 ARG A CA 1
ATOM 767 C C . ARG A 1 103 ? -1.301 4.581 -13.887 1.00 59.75 103 ARG A C 1
ATOM 769 O O . ARG A 1 103 ? -2.220 5.387 -13.997 1.00 59.75 103 ARG A O 1
ATOM 776 N N . TRP A 1 104 ? -0.153 4.701 -14.548 1.00 54.12 104 TRP A N 1
ATOM 777 C CA . TRP A 1 104 ? -0.030 5.578 -15.708 1.00 54.12 104 TRP A CA 1
ATOM 778 C C . TRP A 1 104 ? 0.193 4.741 -16.968 1.00 54.12 104 TRP A C 1
ATOM 780 O O . TRP A 1 104 ? 1.272 4.186 -17.145 1.00 54.12 104 TRP A O 1
ATOM 790 N N . PRO A 1 105 ? -0.820 4.596 -17.846 1.00 52.84 105 PRO A N 1
ATOM 791 C CA . PRO A 1 105 ? -0.698 3.832 -19.086 1.00 52.84 105 PRO A CA 1
ATOM 792 C C . PRO A 1 105 ? 0.020 4.635 -20.184 1.00 52.84 105 PRO A C 1
ATOM 794 O O . PRO A 1 105 ? -0.240 4.417 -21.364 1.00 52.84 105 PRO A O 1
ATOM 797 N N . ILE A 1 106 ? 0.857 5.606 -19.807 1.00 53.34 106 ILE A N 1
ATOM 798 C CA . ILE A 1 106 ? 1.614 6.427 -20.748 1.00 53.34 106 ILE A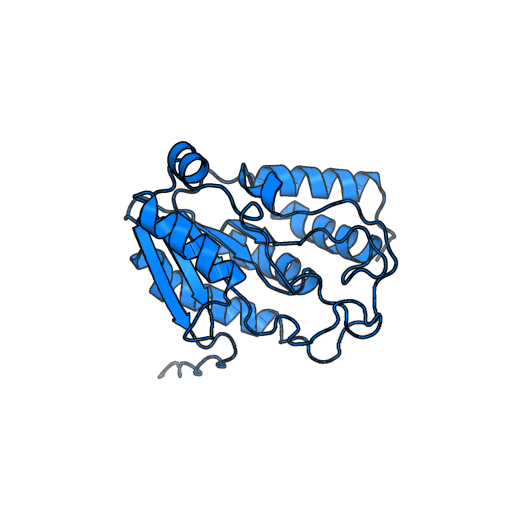 CA 1
ATOM 799 C C . ILE A 1 106 ? 3.090 6.144 -20.563 1.00 53.34 106 ILE A C 1
ATOM 801 O O . ILE A 1 106 ? 3.568 5.966 -19.442 1.00 53.34 106 ILE A O 1
ATOM 805 N N . GLU A 1 107 ? 3.805 6.146 -21.676 1.00 54.72 107 GLU A N 1
ATOM 806 C CA . GLU A 1 107 ? 5.243 6.256 -21.619 1.00 54.72 107 GLU A CA 1
ATOM 807 C C . GLU A 1 107 ? 5.630 7.672 -21.186 1.00 54.72 107 GLU A C 1
ATOM 809 O O . GLU A 1 107 ? 5.024 8.652 -21.635 1.00 54.72 107 GLU A O 1
ATOM 814 N N . PRO A 1 108 ? 6.654 7.788 -20.337 1.00 54.88 108 PRO A N 1
ATOM 815 C CA . PRO A 1 108 ? 7.510 6.705 -19.847 1.00 54.88 108 PRO A CA 1
ATOM 816 C C . PRO A 1 108 ? 7.097 6.166 -18.462 1.00 54.88 108 PRO A C 1
ATOM 818 O O . PRO A 1 108 ? 6.534 6.891 -17.647 1.00 54.88 108 PRO A O 1
ATOM 821 N N . SER A 1 109 ? 7.410 4.896 -18.168 1.00 58.47 109 SER A N 1
ATOM 822 C CA . SER A 1 109 ? 7.137 4.288 -16.855 1.00 58.47 109 SER A CA 1
ATOM 823 C C . SER A 1 109 ? 8.330 4.427 -15.903 1.00 58.47 109 SER A C 1
ATOM 825 O O . SER A 1 109 ? 9.490 4.377 -16.317 1.00 58.47 109 SER A O 1
ATOM 827 N N . ASN A 1 110 ? 8.058 4.536 -14.601 1.00 58.56 110 ASN A N 1
ATOM 828 C CA . ASN A 1 110 ? 9.081 4.487 -13.553 1.00 58.56 110 ASN A CA 1
ATOM 829 C C . ASN A 1 110 ? 9.619 3.061 -13.295 1.00 58.56 110 ASN A C 1
ATOM 831 O O . ASN A 1 110 ? 10.530 2.896 -12.480 1.00 58.56 110 ASN A O 1
ATOM 835 N N . LEU A 1 111 ? 9.083 2.040 -13.979 1.00 63.69 111 LEU A N 1
ATOM 836 C CA . LEU A 1 111 ? 9.574 0.665 -13.923 1.00 63.69 111 LEU A CA 1
ATOM 837 C C . LEU A 1 111 ? 9.379 -0.068 -15.252 1.00 63.69 111 LEU A C 1
ATOM 839 O O . LEU A 1 111 ? 8.276 -0.129 -15.791 1.00 63.69 111 LEU A O 1
ATOM 843 N N . SER A 1 112 ? 10.448 -0.696 -15.745 1.00 69.69 112 SER A N 1
ATOM 844 C CA . SER A 1 112 ? 10.379 -1.450 -16.997 1.00 69.69 112 SER A CA 1
ATOM 845 C C . SER A 1 112 ? 9.640 -2.768 -16.814 1.00 69.69 112 SER A C 1
ATOM 847 O O . SER A 1 112 ? 9.679 -3.414 -15.760 1.00 69.69 112 SER A O 1
ATOM 849 N N . ALA A 1 113 ? 9.043 -3.217 -17.912 1.00 72.19 113 ALA A N 1
ATOM 850 C CA . ALA A 1 113 ? 8.426 -4.525 -18.024 1.00 72.19 113 ALA A CA 1
ATOM 851 C C . ALA A 1 113 ? 9.316 -5.691 -17.519 1.00 72.19 113 ALA A C 1
ATOM 853 O O . ALA A 1 113 ? 8.852 -6.494 -16.700 1.00 72.19 113 ALA A O 1
ATOM 854 N N . PRO A 1 114 ? 10.594 -5.807 -17.937 1.00 74.62 114 PRO A N 1
ATOM 855 C CA . PRO A 1 114 ? 11.453 -6.904 -17.49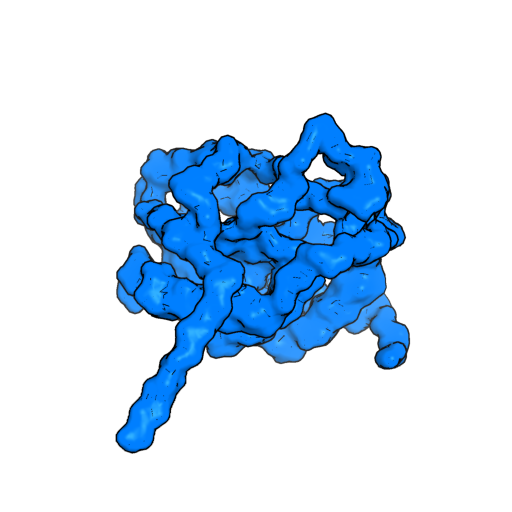7 1.00 74.62 114 PRO A CA 1
ATOM 856 C C . PRO A 1 114 ? 11.872 -6.797 -16.026 1.00 74.62 114 PRO A C 1
ATOM 858 O O . PRO A 1 114 ? 11.936 -7.815 -15.340 1.00 74.62 114 PRO A O 1
ATOM 861 N N . GLU A 1 115 ? 12.132 -5.587 -15.524 1.00 74.94 115 GLU A N 1
ATOM 862 C CA . GLU A 1 115 ? 12.549 -5.367 -14.132 1.00 74.94 115 GLU A CA 1
ATOM 863 C C . GLU A 1 115 ? 11.425 -5.717 -13.151 1.00 74.94 115 GLU A C 1
ATOM 865 O O . GLU A 1 115 ? 11.637 -6.456 -12.190 1.00 74.94 115 GLU A O 1
ATOM 870 N N . ALA A 1 116 ? 10.195 -5.293 -13.441 1.00 75.00 116 AL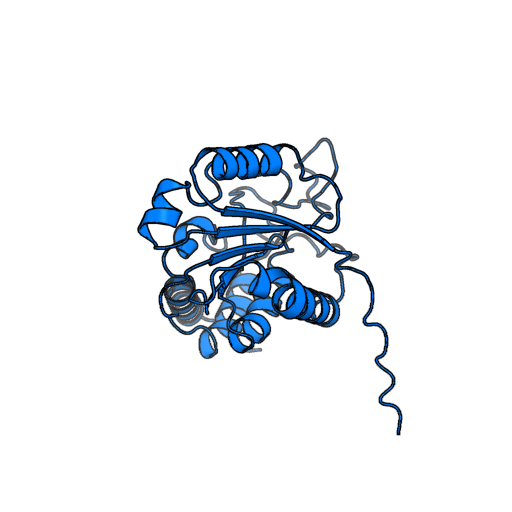A A N 1
ATOM 871 C CA . ALA A 1 116 ? 9.024 -5.671 -12.659 1.00 75.00 116 ALA A CA 1
ATOM 872 C C . ALA A 1 116 ? 8.790 -7.189 -12.647 1.00 75.00 116 ALA A C 1
ATOM 874 O O . ALA A 1 116 ? 8.493 -7.769 -11.601 1.00 75.00 116 ALA A O 1
ATOM 875 N N . ALA A 1 117 ? 8.948 -7.849 -13.801 1.00 77.75 117 ALA A N 1
ATOM 876 C CA . ALA A 1 117 ? 8.852 -9.301 -13.886 1.00 77.75 117 ALA A CA 1
ATOM 877 C C . ALA A 1 117 ? 9.928 -9.986 -13.027 1.00 77.75 117 ALA A C 1
ATOM 879 O O . ALA A 1 117 ? 9.620 -10.959 -12.339 1.00 77.75 117 ALA A O 1
ATOM 880 N N . ALA A 1 118 ? 11.157 -9.462 -13.016 1.00 80.44 118 ALA A N 1
ATOM 881 C CA . ALA A 1 118 ? 12.242 -9.962 -12.176 1.00 80.44 118 ALA A CA 1
ATOM 882 C C . ALA A 1 118 ? 11.957 -9.837 -10.688 1.00 80.44 118 ALA A C 1
ATOM 884 O O . ALA A 1 118 ? 12.105 -10.816 -9.954 1.00 80.44 118 ALA A O 1
ATOM 885 N N . LEU A 1 119 ? 11.473 -8.678 -10.259 1.00 78.50 119 LEU A N 1
ATOM 886 C CA . LEU A 1 119 ? 11.120 -8.438 -8.867 1.00 78.50 119 LEU A CA 1
ATOM 887 C C . LEU A 1 119 ? 9.958 -9.332 -8.411 1.00 78.50 119 LEU A C 1
ATOM 889 O O . LEU A 1 119 ? 10.034 -9.945 -7.348 1.00 78.50 119 LEU A O 1
ATOM 893 N N . LEU A 1 120 ? 8.917 -9.494 -9.236 1.00 79.31 120 LEU A N 1
ATOM 894 C CA . LEU A 1 120 ? 7.809 -10.403 -8.932 1.00 79.31 120 LEU A CA 1
ATOM 895 C C . LEU A 1 120 ? 8.269 -11.863 -8.850 1.00 79.31 120 LEU A C 1
ATOM 897 O O . LEU A 1 120 ? 7.856 -12.581 -7.942 1.00 79.31 120 LEU A O 1
ATOM 901 N N . VAL A 1 121 ? 9.120 -12.317 -9.777 1.00 85.00 121 VAL A N 1
ATOM 902 C CA . VAL A 1 121 ? 9.668 -13.684 -9.758 1.00 85.00 121 VAL A CA 1
ATOM 903 C C . VAL A 1 121 ? 10.536 -13.918 -8.523 1.00 85.00 121 VAL A C 1
ATOM 905 O O . VAL A 1 121 ? 10.429 -14.983 -7.919 1.00 85.00 121 VAL A O 1
ATOM 908 N N . ALA A 1 122 ? 11.333 -12.931 -8.110 1.00 82.62 122 ALA A N 1
ATOM 909 C CA . ALA A 1 122 ? 12.131 -13.002 -6.889 1.00 82.62 122 ALA A CA 1
ATOM 910 C C . ALA A 1 122 ? 11.268 -13.027 -5.613 1.00 82.62 122 ALA A C 1
ATOM 912 O O . ALA A 1 122 ? 11.597 -13.743 -4.671 1.00 82.62 122 ALA A O 1
ATOM 913 N N . LEU A 1 123 ? 10.145 -12.300 -5.597 1.00 77.75 123 LEU A N 1
ATOM 914 C CA . LEU A 1 123 ? 9.193 -12.272 -4.480 1.00 77.75 123 LEU A CA 1
ATOM 915 C C . LEU A 1 123 ? 8.321 -13.534 -4.408 1.00 77.75 123 LEU A C 1
ATOM 917 O O . LEU A 1 123 ? 7.867 -13.934 -3.336 1.00 77.75 123 LEU A O 1
ATOM 921 N N . ALA A 1 124 ? 8.055 -14.177 -5.546 1.00 81.44 124 ALA A N 1
ATOM 922 C CA . ALA A 1 124 ? 7.095 -15.268 -5.624 1.00 81.44 124 ALA A CA 1
ATOM 923 C C . ALA A 1 124 ? 7.344 -16.392 -4.602 1.00 81.44 124 ALA A C 1
ATOM 925 O O . ALA A 1 124 ? 6.360 -16.814 -3.999 1.00 81.44 124 ALA A O 1
ATOM 926 N N . PRO A 1 125 ? 8.573 -16.891 -4.348 1.00 80.75 125 PRO A N 1
ATOM 927 C CA . PRO A 1 125 ? 8.829 -17.949 -3.368 1.00 80.75 125 PRO A CA 1
ATOM 928 C C . PRO A 1 125 ? 8.329 -17.635 -1.953 1.00 80.75 125 PRO A C 1
ATOM 930 O O . PRO A 1 125 ? 7.813 -18.543 -1.294 1.00 80.75 125 PRO A O 1
ATOM 933 N N . THR A 1 126 ? 8.423 -16.373 -1.526 1.00 76.00 126 THR A N 1
ATOM 934 C CA . THR A 1 126 ? 8.057 -15.904 -0.180 1.00 76.00 126 THR A CA 1
ATOM 935 C C . THR A 1 126 ? 6.622 -15.383 -0.097 1.00 76.00 126 THR A C 1
ATOM 937 O O . THR A 1 126 ? 6.038 -15.387 0.984 1.00 76.00 126 THR A O 1
ATOM 940 N N . ALA A 1 127 ? 6.001 -15.031 -1.228 1.00 73.50 127 ALA A N 1
ATOM 941 C CA . ALA A 1 127 ? 4.590 -14.662 -1.300 1.00 73.50 127 ALA A CA 1
ATOM 942 C C . ALA A 1 127 ? 3.681 -15.846 -0.908 1.00 73.50 127 ALA A C 1
ATOM 944 O O . ALA A 1 127 ? 3.441 -16.775 -1.691 1.00 73.50 127 ALA A O 1
ATOM 945 N N . ARG A 1 128 ? 3.158 -15.815 0.320 1.00 69.00 128 ARG A N 1
ATOM 946 C CA . ARG A 1 128 ? 2.162 -16.766 0.829 1.00 69.00 128 ARG A CA 1
ATOM 947 C C . ARG A 1 128 ? 0.809 -16.073 0.944 1.00 69.00 128 ARG A C 1
ATOM 949 O O . ARG A 1 128 ? 0.753 -14.905 1.307 1.00 69.00 128 ARG A O 1
ATOM 956 N N . ALA A 1 129 ? -0.266 -16.798 0.625 1.00 62.31 129 ALA A N 1
ATOM 957 C CA . ALA A 1 129 ? -1.623 -16.341 0.912 1.00 62.31 129 ALA A CA 1
ATOM 958 C C . ALA A 1 129 ? -1.737 -16.134 2.422 1.00 62.31 129 ALA A C 1
ATOM 960 O O . ALA A 1 129 ? -1.570 -17.085 3.186 1.00 62.31 129 ALA A O 1
ATOM 961 N N . THR A 1 130 ? -1.931 -14.893 2.840 1.00 54.66 130 THR A N 1
ATOM 962 C CA . THR A 1 130 ? -2.096 -14.560 4.246 1.00 54.66 130 THR A CA 1
ATOM 963 C C . THR A 1 130 ? -3.516 -14.857 4.700 1.00 54.66 130 THR A C 1
ATOM 965 O O . THR A 1 130 ? -4.483 -14.715 3.949 1.00 54.66 130 THR A O 1
ATOM 968 N N . GLU A 1 131 ? -3.638 -15.279 5.957 1.00 57.50 131 GLU A N 1
ATOM 969 C CA . GLU A 1 131 ? -4.905 -15.213 6.680 1.00 57.50 131 GLU A CA 1
ATOM 970 C C . GLU A 1 131 ? -5.370 -13.749 6.739 1.00 57.50 131 GLU A C 1
ATOM 972 O O . GLU A 1 131 ? -4.557 -12.822 6.711 1.00 57.50 131 GLU A O 1
ATOM 977 N N . GLN A 1 132 ? -6.685 -13.547 6.747 1.00 61.72 132 GLN A N 1
ATOM 978 C CA . GLN A 1 132 ? -7.337 -12.255 6.523 1.00 61.72 132 GLN A CA 1
ATOM 979 C C . GLN A 1 132 ? -6.752 -11.150 7.428 1.00 61.72 132 GLN A C 1
ATOM 981 O O . GLN A 1 132 ? -6.801 -11.260 8.652 1.00 61.72 132 GLN A O 1
ATOM 986 N N . ALA A 1 133 ? -6.195 -10.090 6.826 1.00 66.69 133 ALA A N 1
ATOM 987 C CA . ALA A 1 133 ? -5.710 -8.922 7.562 1.00 66.69 133 ALA A CA 1
ATOM 988 C C . ALA A 1 133 ? -6.857 -8.265 8.349 1.00 66.69 133 ALA A C 1
ATOM 990 O O . ALA A 1 133 ? -7.997 -8.236 7.883 1.00 66.69 133 ALA A O 1
ATOM 991 N N . ARG A 1 134 ? -6.550 -7.735 9.537 1.00 66.12 134 ARG A N 1
ATOM 992 C CA . ARG A 1 134 ? -7.529 -7.100 10.448 1.00 66.12 134 ARG A CA 1
ATOM 993 C C . ARG A 1 134 ? -7.206 -5.628 10.753 1.00 66.12 134 ARG A C 1
ATOM 995 O O . ARG A 1 134 ? -7.994 -4.945 11.398 1.00 66.12 134 ARG A O 1
ATOM 1002 N N . GLY A 1 135 ? -6.084 -5.126 10.232 1.00 69.69 135 GLY A N 1
ATOM 1003 C CA . GLY A 1 135 ? -5.677 -3.717 10.262 1.00 69.69 135 GLY A CA 1
ATOM 1004 C C . GLY A 1 135 ? -4.968 -3.308 8.965 1.00 69.69 135 GLY A C 1
ATOM 1005 O O . GLY A 1 135 ? -4.447 -4.163 8.242 1.00 69.69 135 GLY A O 1
ATOM 1006 N N . VAL A 1 136 ? -4.942 -2.008 8.660 1.00 75.62 136 VAL A N 1
ATOM 1007 C CA . VAL A 1 136 ? -4.197 -1.438 7.519 1.00 75.62 136 VAL A CA 1
ATOM 1008 C C . VAL A 1 136 ? -3.279 -0.334 8.013 1.00 75.62 136 VAL A C 1
ATOM 1010 O O . VAL A 1 136 ? -3.716 0.549 8.743 1.00 75.62 136 VAL A O 1
ATOM 1013 N N . ALA A 1 137 ? -2.024 -0.343 7.574 1.00 75.19 137 ALA A N 1
ATOM 1014 C CA . ALA A 1 137 ? -1.163 0.822 7.652 1.00 75.19 137 ALA A CA 1
ATOM 1015 C C . ALA A 1 137 ? -0.790 1.282 6.256 1.00 75.19 137 ALA A C 1
ATOM 1017 O O . ALA A 1 137 ? -0.537 0.488 5.349 1.00 75.19 137 ALA A O 1
ATOM 1018 N N . LEU A 1 138 ? -0.737 2.591 6.100 1.00 74.62 138 LEU A N 1
ATOM 1019 C CA . LEU A 1 138 ? -0.284 3.231 4.888 1.00 74.62 138 LEU A CA 1
ATOM 1020 C C . LEU A 1 138 ? 1.050 3.880 5.203 1.00 74.62 138 LEU A C 1
ATOM 1022 O O . LEU A 1 138 ? 1.090 4.875 5.922 1.00 74.62 138 LEU A O 1
ATOM 1026 N N . LEU A 1 139 ? 2.125 3.284 4.691 1.00 69.38 139 LEU A N 1
ATOM 1027 C CA . LEU A 1 139 ? 3.454 3.868 4.741 1.00 69.38 139 LEU A CA 1
ATOM 1028 C C . LEU A 1 139 ? 3.601 4.790 3.537 1.00 69.38 139 LEU A C 1
ATOM 1030 O O . LEU A 1 139 ? 3.661 4.335 2.392 1.00 69.38 139 LEU A O 1
ATOM 1034 N N . LEU A 1 140 ? 3.605 6.084 3.820 1.00 67.00 140 LEU A N 1
ATOM 1035 C CA . LEU A 1 140 ? 3.572 7.146 2.833 1.00 67.00 140 LEU A CA 1
ATOM 1036 C C . LEU A 1 140 ? 4.960 7.765 2.682 1.00 67.00 140 LEU A C 1
ATOM 1038 O O . LEU A 1 140 ? 5.591 8.113 3.677 1.00 67.00 140 LEU A O 1
ATOM 1042 N N . ASP A 1 141 ? 5.414 7.911 1.441 1.00 65.88 141 ASP A N 1
ATOM 1043 C CA . ASP A 1 141 ? 6.696 8.530 1.113 1.00 65.88 141 ASP A CA 1
ATOM 1044 C C . ASP A 1 141 ? 6.491 10.034 0.902 1.00 65.88 141 ASP A C 1
ATOM 1046 O O . ASP A 1 141 ? 5.698 10.457 0.054 1.00 65.88 141 ASP A O 1
ATOM 1050 N N . SER A 1 142 ? 7.210 10.870 1.649 1.00 54.78 142 SER A N 1
ATOM 1051 C CA . SER A 1 142 ? 7.228 12.318 1.419 1.00 54.78 142 SER A CA 1
ATOM 1052 C C . SER A 1 142 ? 7.891 12.730 0.115 1.00 54.78 142 SER A C 1
ATOM 1054 O O . SER A 1 142 ? 7.678 13.868 -0.315 1.00 54.78 142 SER A O 1
ATOM 1056 N N . GLN A 1 143 ? 8.706 11.869 -0.497 1.00 57.97 143 GLN A N 1
ATOM 1057 C CA . GLN A 1 143 ? 9.542 12.210 -1.649 1.00 57.97 143 GLN A CA 1
ATOM 1058 C C . GLN A 1 143 ? 8.808 12.088 -2.988 1.00 57.97 143 GLN A C 1
ATOM 1060 O O . GLN A 1 143 ? 9.432 12.036 -4.050 1.00 57.97 143 GLN A O 1
ATOM 1065 N N . ARG A 1 144 ? 7.472 12.065 -2.969 1.00 66.62 144 ARG A N 1
ATOM 1066 C CA . ARG A 1 144 ? 6.663 12.218 -4.182 1.00 66.62 144 ARG A CA 1
ATOM 1067 C C . ARG A 1 144 ? 7.070 13.484 -4.921 1.00 66.62 144 ARG A C 1
ATOM 1069 O O . ARG A 1 144 ? 7.172 14.547 -4.306 1.00 66.62 144 ARG A O 1
ATOM 1076 N N . PHE A 1 145 ? 7.215 13.378 -6.239 1.00 57.38 145 PHE A N 1
ATOM 1077 C CA . PHE A 1 145 ? 7.577 14.499 -7.103 1.00 57.38 145 PHE A CA 1
ATOM 1078 C C . PHE A 1 145 ? 6.780 15.775 -6.763 1.00 57.38 145 PHE A C 1
ATOM 1080 O O . PHE A 1 145 ? 5.547 15.815 -6.835 1.00 57.38 145 PHE A O 1
ATOM 1087 N N . GLU A 1 146 ? 7.501 16.824 -6.361 1.00 55.44 146 GLU A N 1
ATOM 1088 C CA . GLU A 1 146 ? 6.975 18.171 -6.151 1.00 55.44 146 GLU A CA 1
ATOM 1089 C C . GLU A 1 146 ? 7.263 18.995 -7.408 1.00 55.44 146 GLU A C 1
ATOM 1091 O O . GLU A 1 146 ? 8.376 19.472 -7.620 1.00 55.44 146 GLU A O 1
ATOM 1096 N N . GLY A 1 147 ? 6.285 19.128 -8.305 1.00 48.09 147 GLY A N 1
ATOM 1097 C CA . GLY A 1 147 ? 6.488 19.913 -9.519 1.00 48.09 147 GLY A CA 1
ATOM 1098 C C . GLY A 1 147 ? 5.255 20.021 -10.406 1.00 48.09 147 GLY A C 1
ATOM 1099 O O . GLY A 1 147 ? 4.473 19.084 -10.532 1.00 48.09 147 GLY A O 1
ATOM 1100 N N . ALA A 1 148 ? 5.106 21.178 -11.054 1.00 42.25 148 ALA A N 1
ATOM 1101 C CA . ALA A 1 148 ? 3.933 21.576 -11.836 1.00 42.25 148 ALA A CA 1
ATOM 1102 C C . ALA A 1 148 ? 3.767 20.864 -13.198 1.00 42.25 148 ALA A C 1
ATOM 1104 O O . ALA A 1 148 ? 2.892 21.239 -13.974 1.00 42.25 148 ALA A O 1
ATOM 1105 N N . SER A 1 149 ? 4.578 19.851 -13.523 1.00 49.72 149 SER A N 1
ATOM 1106 C CA . SER A 1 149 ? 4.386 19.081 -14.756 1.00 49.72 149 SER A CA 1
ATOM 1107 C C . SER A 1 149 ? 4.757 17.607 -14.572 1.00 49.72 149 SER A C 1
ATOM 1109 O O . SER A 1 149 ? 5.944 17.294 -14.453 1.00 49.72 149 SER A O 1
ATOM 1111 N N . PRO A 1 150 ? 3.775 16.686 -14.607 1.00 51.81 150 PRO A N 1
ATOM 1112 C CA . PRO A 1 150 ? 4.002 15.242 -14.569 1.00 51.81 150 PRO A CA 1
ATOM 1113 C C . PRO A 1 150 ? 4.549 14.691 -15.902 1.00 51.81 150 PRO A C 1
ATOM 1115 O O . PRO A 1 150 ? 4.487 13.496 -16.140 1.00 51.81 150 PRO A O 1
ATOM 1118 N N . PHE A 1 151 ? 5.077 15.534 -16.796 1.00 53.88 151 PHE A N 1
ATOM 1119 C CA . PHE A 1 151 ? 5.491 15.145 -18.149 1.00 53.88 151 PHE A CA 1
ATOM 1120 C C . PHE A 1 151 ? 6.951 15.491 -18.453 1.00 53.88 151 PHE A C 1
ATOM 1122 O O . PHE A 1 151 ? 7.280 15.879 -19.570 1.00 53.88 151 PHE A O 1
ATOM 1129 N N . SER A 1 152 ? 7.848 15.369 -17.472 1.00 54.59 152 SER A N 1
ATOM 1130 C CA . SER A 1 152 ? 9.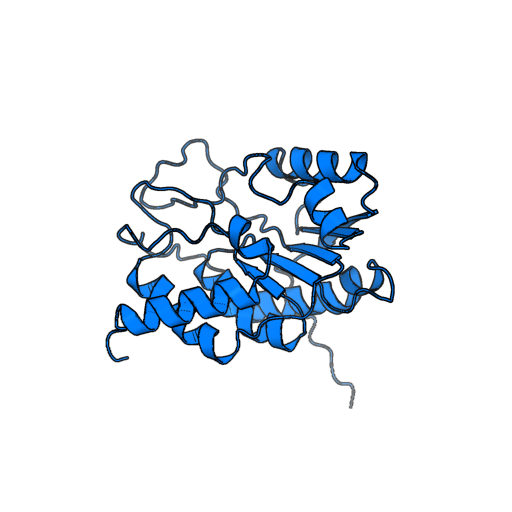282 15.314 -17.768 1.00 54.59 152 SER A CA 1
ATOM 1131 C C . SER A 1 152 ? 9.713 13.853 -17.855 1.00 54.59 152 SER A C 1
ATOM 1133 O O . SER A 1 152 ? 9.792 13.198 -16.812 1.00 54.59 152 SER A O 1
ATOM 1135 N N . PRO A 1 153 ? 10.037 13.329 -19.053 1.00 52.47 153 PRO A N 1
ATOM 1136 C CA . PRO A 1 153 ? 10.529 11.968 -19.189 1.00 52.47 153 PRO A CA 1
ATOM 1137 C C . PRO A 1 153 ? 11.765 11.710 -18.330 1.00 52.47 153 PRO A C 1
ATOM 1139 O O . PRO A 1 153 ? 11.918 10.638 -17.800 1.00 52.47 153 PRO A O 1
ATOM 1142 N N . ALA A 1 154 ? 12.635 12.679 -18.065 1.00 54.44 154 ALA A N 1
ATOM 1143 C CA . ALA A 1 154 ? 13.803 12.413 -17.220 1.00 54.44 154 ALA A CA 1
ATOM 1144 C C . ALA A 1 154 ? 13.484 12.253 -15.714 1.00 54.44 154 ALA A C 1
ATOM 1146 O O . ALA A 1 154 ? 14.377 11.895 -14.949 1.00 54.44 154 ALA A O 1
ATOM 1147 N N . ARG A 1 155 ? 12.263 12.582 -15.257 1.00 55.12 155 ARG A N 1
ATOM 1148 C CA . ARG A 1 155 ? 11.909 12.678 -13.825 1.00 55.12 155 ARG A CA 1
ATOM 1149 C C . ARG A 1 155 ? 10.495 12.182 -13.493 1.00 55.12 155 ARG A C 1
ATOM 1151 O O . ARG A 1 155 ? 9.954 12.571 -12.462 1.00 55.12 155 ARG A O 1
ATOM 1158 N N . PHE A 1 156 ? 9.872 11.379 -14.357 1.00 55.16 156 PHE A N 1
ATOM 1159 C CA . PHE A 1 156 ? 8.497 10.940 -14.121 1.00 55.16 156 PHE A CA 1
ATOM 1160 C C . PHE A 1 156 ? 8.408 10.025 -12.895 1.00 55.16 156 PHE A C 1
ATOM 1162 O O . PHE A 1 156 ? 9.023 8.958 -12.843 1.00 55.16 156 PHE A O 1
ATOM 1169 N N . ASP A 1 157 ? 7.590 10.442 -11.934 1.00 62.38 157 ASP A N 1
ATOM 1170 C CA . ASP A 1 157 ? 7.169 9.640 -10.797 1.00 62.38 157 ASP A CA 1
ATOM 1171 C C . ASP A 1 157 ? 5.643 9.522 -10.834 1.00 62.38 157 ASP A C 1
ATOM 1173 O O . ASP A 1 157 ? 4.926 10.511 -10.669 1.00 62.38 157 ASP A O 1
ATOM 1177 N N . GLY A 1 158 ? 5.136 8.303 -11.044 1.00 61.50 158 GLY A N 1
ATOM 1178 C CA . GLY A 1 158 ? 3.697 8.025 -11.070 1.00 61.50 158 GLY A CA 1
ATOM 1179 C C . GLY A 1 158 ? 2.987 8.310 -9.740 1.00 61.50 158 GLY A C 1
ATOM 1180 O O . GLY A 1 158 ? 1.760 8.317 -9.698 1.00 61.50 158 GLY A O 1
ATOM 1181 N N . ARG A 1 159 ? 3.735 8.584 -8.665 1.00 67.62 159 ARG A N 1
ATOM 1182 C CA . ARG A 1 159 ? 3.234 8.903 -7.320 1.00 67.62 159 ARG A CA 1
ATOM 1183 C C . ARG A 1 159 ? 2.912 10.394 -7.127 1.00 67.62 159 ARG A C 1
ATOM 1185 O O . ARG A 1 159 ? 3.039 10.915 -6.027 1.00 67.62 159 ARG A O 1
ATOM 1192 N N . TYR A 1 160 ? 2.528 11.126 -8.174 1.00 64.50 160 TYR A N 1
ATOM 1193 C CA . TYR A 1 160 ? 2.322 12.580 -8.077 1.00 64.50 160 TYR A CA 1
ATOM 1194 C C . TYR A 1 160 ? 0.928 12.995 -7.568 1.00 64.50 160 TYR A C 1
ATOM 1196 O O . TYR A 1 160 ? 0.785 14.087 -7.013 1.00 64.50 160 TYR A O 1
ATOM 1204 N N . HIS A 1 161 ? -0.094 12.153 -7.765 1.00 73.62 161 HIS A N 1
ATOM 1205 C CA . HIS A 1 161 ? -1.46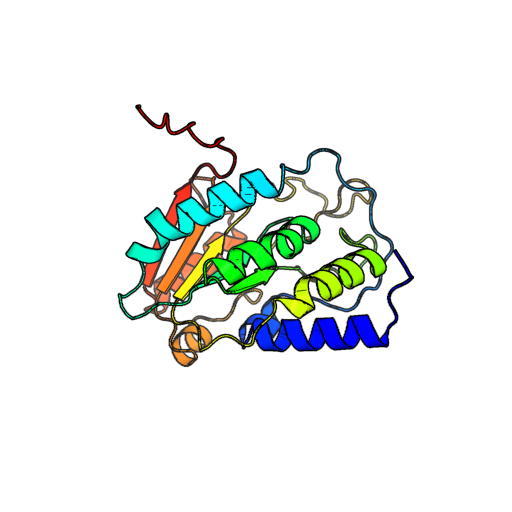6 12.399 -7.312 1.00 73.62 161 HIS A CA 1
ATOM 1206 C C . HIS A 1 161 ? -2.242 11.094 -7.129 1.00 73.62 161 HIS A C 1
ATOM 1208 O O . HIS A 1 161 ? -2.254 10.250 -8.027 1.00 73.62 161 HIS A O 1
ATOM 1214 N N . TYR A 1 162 ? -2.946 10.972 -6.003 1.00 76.06 162 TYR A N 1
ATOM 1215 C CA . TYR A 1 162 ? -3.812 9.840 -5.695 1.00 76.06 162 TYR A CA 1
ATOM 1216 C C . TYR A 1 162 ? -5.295 10.205 -5.741 1.00 76.06 162 TYR A C 1
ATOM 1218 O O . TYR A 1 162 ? -5.764 10.984 -4.910 1.00 76.06 162 TYR A O 1
ATOM 1226 N N . PRO A 1 163 ? -6.069 9.629 -6.680 1.00 76.06 163 PRO A N 1
ATOM 1227 C CA . PRO A 1 163 ? -7.500 9.850 -6.708 1.00 76.06 163 PRO A CA 1
ATOM 1228 C C . PRO A 1 163 ? -8.158 9.150 -5.510 1.00 76.06 163 PRO A C 1
ATOM 1230 O O . PRO A 1 163 ? -7.635 8.163 -4.995 1.00 76.06 163 PRO A O 1
ATOM 1233 N N . PRO A 1 164 ? -9.337 9.598 -5.058 1.00 76.19 164 PRO A N 1
ATOM 1234 C CA . PRO A 1 164 ? -9.959 9.059 -3.850 1.00 76.19 164 PRO A CA 1
ATOM 1235 C C . PRO A 1 164 ? -10.244 7.547 -3.879 1.00 76.19 164 PRO A C 1
ATOM 1237 O O . PRO A 1 164 ? -10.341 6.917 -2.828 1.00 76.19 164 PRO A O 1
ATOM 1240 N N . ASP A 1 165 ? -10.423 6.945 -5.050 1.00 78.62 165 ASP A N 1
ATOM 1241 C CA . ASP A 1 165 ? -10.735 5.525 -5.248 1.00 78.62 165 ASP A CA 1
ATOM 1242 C C . ASP A 1 165 ? -9.499 4.616 -5.289 1.00 78.62 165 ASP A C 1
ATOM 1244 O O . ASP A 1 165 ? -9.634 3.396 -5.367 1.00 78.62 165 ASP A O 1
ATOM 1248 N N . VAL A 1 166 ? -8.297 5.186 -5.177 1.00 76.94 166 VAL A N 1
ATOM 1249 C CA . VAL A 1 166 ? -7.054 4.417 -5.264 1.00 76.94 166 VAL A CA 1
ATOM 1250 C C . VAL A 1 166 ? -6.851 3.456 -4.085 1.00 76.94 166 VAL A C 1
ATOM 1252 O O . VAL A 1 166 ? -6.135 2.464 -4.191 1.00 76.94 166 VAL A O 1
ATOM 1255 N N . LEU A 1 167 ? -7.507 3.730 -2.957 1.00 81.00 167 LEU A N 1
ATOM 1256 C CA . LEU A 1 167 ? -7.519 2.878 -1.773 1.00 81.00 167 LEU A CA 1
ATOM 1257 C C . LEU A 1 167 ? -8.934 2.365 -1.490 1.00 81.00 167 LEU A C 1
ATOM 1259 O O . LEU A 1 167 ? -9.900 3.083 -1.788 1.00 81.00 167 LEU A O 1
ATOM 1263 N N . PRO A 1 168 ? -9.065 1.178 -0.861 1.00 85.62 168 PRO A N 1
ATOM 1264 C CA . PRO A 1 168 ? -10.360 0.589 -0.553 1.00 85.62 168 PRO A CA 1
ATOM 1265 C C . PRO A 1 168 ? -11.300 1.580 0.139 1.00 85.62 168 PRO A C 1
ATOM 1267 O O . PRO A 1 168 ? -10.886 2.295 1.054 1.00 85.62 168 PRO A O 1
ATOM 1270 N N . PRO A 1 169 ? -12.577 1.655 -0.262 1.00 89.50 169 PRO A N 1
ATOM 1271 C CA . PRO A 1 169 ? -13.528 2.487 0.450 1.00 89.50 169 PRO A CA 1
ATOM 1272 C C . PRO A 1 169 ? -13.772 1.922 1.862 1.00 89.50 169 PRO A C 1
ATOM 1274 O O . PRO A 1 169 ? -13.623 0.717 2.078 1.00 89.50 169 PRO A O 1
ATOM 1277 N N . PRO A 1 170 ? -14.193 2.755 2.830 1.00 90.25 170 PRO A N 1
ATOM 1278 C CA . PRO A 1 170 ? -14.308 2.313 4.215 1.00 90.25 170 PRO A CA 1
ATOM 1279 C C . PRO A 1 170 ? -15.212 1.098 4.442 1.00 90.25 170 PRO A C 1
ATOM 1281 O O . PRO A 1 170 ? -14.869 0.225 5.230 1.00 90.25 170 PRO A O 1
ATOM 1284 N N . HIS A 1 171 ? -16.339 1.010 3.729 1.00 90.38 171 HIS A N 1
ATOM 1285 C CA . HIS A 1 171 ? -17.246 -0.136 3.845 1.00 90.38 171 HIS A CA 1
ATOM 1286 C C . HIS A 1 171 ? -16.558 -1.448 3.446 1.00 90.38 171 HIS A C 1
ATOM 1288 O O . HIS A 1 171 ? -16.727 -2.446 4.130 1.00 90.38 171 HIS A O 1
ATOM 1294 N N . ALA A 1 172 ? -15.705 -1.432 2.415 1.00 89.56 172 ALA A N 1
ATOM 1295 C CA . ALA A 1 172 ? -14.958 -2.614 2.003 1.00 89.56 172 ALA A CA 1
ATOM 1296 C C . ALA A 1 172 ? -13.946 -3.044 3.075 1.00 89.56 172 ALA A C 1
ATOM 1298 O O . ALA A 1 172 ? -13.808 -4.234 3.338 1.00 89.56 172 ALA A O 1
ATOM 1299 N N . LEU A 1 173 ? -13.273 -2.088 3.728 1.00 86.88 173 LEU A N 1
ATOM 1300 C CA . LEU A 1 173 ? -12.374 -2.387 4.849 1.00 86.88 173 LEU A CA 1
ATOM 1301 C C . LEU A 1 173 ? -13.139 -3.060 5.997 1.00 86.88 173 LEU A C 1
ATOM 1303 O O . LEU A 1 173 ? -12.729 -4.120 6.468 1.00 86.88 173 LEU A O 1
ATOM 1307 N N . LEU A 1 174 ? -14.284 -2.499 6.385 1.00 86.31 174 LEU A N 1
ATOM 1308 C CA . LEU A 1 174 ? -15.137 -3.065 7.431 1.00 86.31 174 LEU A CA 1
ATOM 1309 C C . LEU A 1 174 ? -15.646 -4.469 7.065 1.00 86.31 174 LEU A C 1
ATOM 1311 O O . LEU A 1 174 ? -15.568 -5.371 7.898 1.00 86.31 174 LEU A O 1
ATOM 1315 N N . ASP A 1 175 ? -16.070 -4.690 5.817 1.00 87.31 175 ASP A N 1
ATOM 1316 C CA . ASP A 1 175 ? -16.495 -6.005 5.307 1.00 87.31 175 ASP A CA 1
ATOM 1317 C C . ASP A 1 175 ? -15.356 -7.039 5.335 1.00 87.31 175 ASP A C 1
ATOM 1319 O O . ASP A 1 175 ? -15.585 -8.242 5.482 1.00 87.31 175 ASP A O 1
ATOM 1323 N N . TRP A 1 176 ? -14.102 -6.591 5.225 1.00 83.88 176 TRP A N 1
ATOM 1324 C CA . TRP A 1 176 ? -12.920 -7.445 5.382 1.00 83.88 176 TRP A CA 1
ATOM 1325 C C . TRP A 1 176 ? -12.520 -7.657 6.850 1.00 83.88 176 TRP A C 1
ATOM 1327 O O . TRP A 1 176 ? -11.570 -8.395 7.132 1.00 83.88 176 TRP A O 1
ATOM 1337 N N . GLY A 1 177 ? -13.257 -7.065 7.792 1.00 82.31 177 GLY A N 1
ATOM 1338 C CA . GLY A 1 177 ? -12.983 -7.113 9.226 1.00 82.31 177 GLY A CA 1
ATOM 1339 C C . GLY A 1 177 ? -11.836 -6.197 9.649 1.00 82.31 177 GLY A C 1
ATOM 1340 O O . GLY A 1 177 ? -11.168 -6.480 10.641 1.00 82.31 177 GLY A O 1
ATOM 1341 N N . ILE A 1 178 ? -11.571 -5.142 8.879 1.00 83.50 178 ILE A N 1
ATOM 1342 C CA . ILE A 1 178 ? -10.537 -4.149 9.155 1.00 83.50 178 ILE A CA 1
ATOM 1343 C C . ILE A 1 178 ? -11.201 -2.961 9.833 1.00 83.50 178 ILE A C 1
ATOM 1345 O O . ILE A 1 178 ? -11.970 -2.232 9.212 1.00 83.50 178 ILE A O 1
ATOM 1349 N N . ALA A 1 179 ? -10.889 -2.776 11.113 1.00 81.75 179 ALA A N 1
ATOM 1350 C CA . ALA A 1 179 ? -11.491 -1.732 11.940 1.00 81.75 179 ALA A CA 1
ATOM 1351 C C . ALA A 1 179 ? -10.578 -0.516 12.154 1.00 81.75 179 ALA A C 1
ATOM 1353 O O . ALA A 1 179 ? -11.052 0.513 12.631 1.00 81.75 179 ALA A O 1
ATOM 1354 N N . ALA A 1 180 ? -9.290 -0.626 11.809 1.00 84.56 180 ALA A N 1
ATOM 1355 C CA . ALA A 1 180 ? -8.289 0.404 12.062 1.00 84.56 180 ALA A CA 1
ATOM 1356 C C . ALA A 1 180 ? -7.418 0.695 10.833 1.00 84.56 180 ALA A C 1
ATOM 1358 O O . ALA A 1 180 ? -7.005 -0.220 10.109 1.00 84.56 180 ALA A O 1
ATOM 1359 N N . VAL A 1 181 ? -7.123 1.981 10.637 1.00 85.69 181 VAL A N 1
ATOM 1360 C CA . VAL A 1 181 ? -6.226 2.504 9.607 1.00 85.69 181 VAL A CA 1
ATOM 1361 C C . VAL A 1 181 ? -5.193 3.427 10.247 1.00 85.69 181 VAL A C 1
ATOM 1363 O O . VAL A 1 181 ? -5.554 4.390 10.922 1.00 85.69 181 VAL A O 1
ATOM 1366 N N . VAL A 1 182 ? -3.912 3.159 10.005 1.00 85.69 182 VAL A N 1
ATOM 1367 C CA . VAL A 1 182 ? -2.808 3.991 10.499 1.00 85.69 182 VAL A CA 1
ATOM 1368 C C . VAL A 1 182 ? -2.068 4.629 9.330 1.00 85.69 182 VAL A C 1
ATOM 1370 O O . VAL A 1 182 ? -1.569 3.928 8.452 1.00 85.69 182 VAL A O 1
ATOM 1373 N N . PHE A 1 183 ? -1.987 5.954 9.308 1.00 83.88 183 PHE A N 1
ATOM 1374 C CA . PHE A 1 183 ? -1.156 6.686 8.356 1.00 83.88 183 PHE A CA 1
ATOM 1375 C C . PHE A 1 183 ? 0.231 6.884 8.958 1.00 83.88 183 PHE A C 1
ATOM 1377 O O . PHE A 1 183 ? 0.347 7.399 10.061 1.00 83.88 183 PHE A O 1
ATOM 1384 N N . VAL A 1 184 ? 1.276 6.471 8.247 1.00 80.56 184 VAL A N 1
ATOM 1385 C CA . VAL A 1 184 ? 2.673 6.617 8.665 1.00 80.56 184 VAL A CA 1
ATOM 1386 C C . VAL A 1 184 ? 3.375 7.489 7.635 1.00 80.56 184 VAL A C 1
ATOM 1388 O O . VAL A 1 184 ? 3.462 7.106 6.470 1.00 80.56 184 VAL A O 1
ATOM 1391 N N . SER A 1 185 ? 3.851 8.662 8.040 1.00 78.06 185 SER A N 1
ATOM 1392 C CA . SER A 1 185 ? 4.546 9.605 7.158 1.00 78.06 185 SER A CA 1
ATOM 1393 C C . SER A 1 185 ? 5.639 10.347 7.917 1.00 78.06 185 SER A C 1
ATOM 1395 O O . SER A 1 185 ? 5.567 10.504 9.125 1.00 78.06 185 SER A O 1
ATOM 1397 N N . ASP A 1 186 ? 6.642 10.838 7.212 1.00 73.94 186 ASP A N 1
ATOM 1398 C CA . ASP A 1 186 ? 7.699 11.720 7.713 1.00 73.94 186 ASP A CA 1
ATOM 1399 C C . ASP A 1 186 ? 7.355 13.215 7.625 1.00 73.94 186 ASP A C 1
ATOM 1401 O O . ASP A 1 186 ? 8.098 14.056 8.130 1.00 73.94 186 ASP A O 1
ATOM 1405 N N . ARG A 1 187 ? 6.201 13.578 7.049 1.00 71.25 187 ARG A N 1
ATOM 1406 C CA . ARG A 1 187 ? 5.667 14.951 7.092 1.00 71.25 187 ARG A CA 1
ATOM 1407 C C . ARG A 1 187 ? 4.599 15.073 8.152 1.00 71.25 187 ARG A C 1
ATOM 1409 O O . ARG A 1 187 ? 3.703 14.259 8.154 1.00 71.25 187 ARG A O 1
ATOM 1416 N N . VAL A 1 188 ? 4.593 16.163 8.920 1.00 70.25 188 VAL A N 1
ATOM 1417 C CA . VAL A 1 188 ? 3.554 16.477 9.931 1.00 70.25 188 VAL A CA 1
ATOM 1418 C C . VAL A 1 188 ? 2.145 16.647 9.333 1.00 70.25 188 VAL A C 1
ATOM 1420 O O . VAL A 1 188 ? 1.153 16.636 10.055 1.00 70.25 188 VAL A O 1
ATOM 1423 N N . GLN A 1 189 ? 2.036 16.823 8.016 1.00 75.25 189 GLN A N 1
ATOM 1424 C CA . GLN A 1 189 ? 0.760 16.933 7.321 1.00 75.25 189 GLN A CA 1
ATOM 1425 C C . GLN A 1 189 ? 0.757 16.033 6.085 1.00 75.25 189 GLN A C 1
ATOM 1427 O O . GLN A 1 189 ? 1.679 16.076 5.265 1.00 75.25 189 GLN A O 1
ATOM 1432 N N . LEU A 1 190 ? -0.313 15.246 5.939 1.00 77.88 190 LEU A N 1
ATOM 1433 C CA . LEU A 1 190 ? -0.584 14.503 4.712 1.00 77.88 190 LEU A CA 1
ATOM 1434 C C . LEU A 1 190 ? -0.789 15.481 3.552 1.00 77.88 190 LEU A C 1
ATOM 1436 O O . LEU A 1 190 ? -1.402 16.534 3.718 1.00 77.88 190 LEU A O 1
ATOM 1440 N N . ARG A 1 191 ? -0.327 15.108 2.358 1.00 77.88 191 ARG A N 1
ATOM 1441 C CA . ARG A 1 191 ? -0.665 15.839 1.128 1.00 77.88 191 ARG A CA 1
ATOM 1442 C C . ARG A 1 191 ? -2.182 15.851 0.923 1.00 77.88 191 ARG A C 1
ATOM 1444 O O . ARG A 1 191 ? -2.857 14.912 1.339 1.00 77.88 191 ARG A O 1
ATOM 1451 N N . ASP A 1 192 ? -2.704 16.884 0.265 1.00 80.62 192 ASP A N 1
ATOM 1452 C CA . ASP A 1 192 ? -4.152 17.117 0.128 1.00 80.62 192 ASP A CA 1
ATOM 1453 C C . ASP A 1 192 ? -4.921 15.905 -0.422 1.00 80.62 192 ASP A C 1
ATOM 1455 O O . ASP A 1 192 ? -5.999 15.567 0.067 1.00 80.62 192 ASP A O 1
ATOM 1459 N N . ASP A 1 193 ? -4.341 15.206 -1.400 1.00 79.06 193 ASP A N 1
ATOM 1460 C CA . ASP A 1 193 ? -4.919 14.009 -2.012 1.00 79.06 193 ASP A CA 1
ATOM 1461 C C . ASP A 1 193 ? -5.099 12.859 -1.003 1.00 79.06 193 ASP A C 1
ATOM 1463 O O . ASP A 1 193 ? -6.160 12.238 -0.924 1.00 79.06 193 ASP A O 1
ATOM 1467 N N . LEU A 1 194 ? -4.096 12.630 -0.158 1.00 80.50 194 LEU A N 1
ATOM 1468 C CA . LEU A 1 194 ? -4.160 11.690 0.957 1.00 80.50 194 LEU A CA 1
ATOM 1469 C C . LEU A 1 194 ? -5.032 12.195 2.107 1.00 80.50 194 LEU A C 1
ATOM 1471 O O . LEU A 1 194 ? -5.713 11.389 2.738 1.00 80.50 194 LEU A O 1
ATOM 1475 N N . GLY A 1 195 ? -5.042 13.503 2.365 1.00 83.62 195 GLY A N 1
ATOM 1476 C CA . GLY A 1 195 ? -5.893 14.141 3.367 1.00 83.62 195 GLY A CA 1
ATOM 1477 C C . GLY A 1 195 ? -7.369 13.856 3.101 1.00 83.62 195 GLY A C 1
ATOM 1478 O O . GLY A 1 195 ? -8.085 13.416 3.999 1.00 83.62 195 GLY A O 1
ATOM 1479 N N . MET A 1 196 ? -7.804 13.955 1.840 1.00 84.12 196 MET A N 1
ATOM 1480 C CA . MET A 1 196 ? -9.166 13.587 1.435 1.00 84.12 196 MET A CA 1
ATOM 1481 C C . MET A 1 196 ? -9.510 12.123 1.752 1.00 84.12 196 MET A C 1
ATOM 1483 O O . MET A 1 196 ? -10.629 11.823 2.184 1.00 84.12 196 MET A O 1
ATOM 1487 N N . ILE A 1 197 ? -8.564 11.201 1.550 1.00 85.94 197 ILE A N 1
ATOM 1488 C CA . ILE A 1 197 ? -8.748 9.774 1.856 1.00 85.94 197 ILE A CA 1
ATOM 1489 C C . ILE A 1 197 ? -8.796 9.554 3.372 1.00 85.94 197 ILE A C 1
ATOM 1491 O O . ILE A 1 197 ? -9.669 8.838 3.869 1.00 85.94 197 ILE A O 1
ATOM 1495 N N . ALA A 1 198 ? -7.896 10.193 4.113 1.00 85.75 198 ALA A N 1
ATOM 1496 C CA . ALA A 1 198 ? -7.820 10.088 5.562 1.00 85.75 198 ALA A CA 1
ATOM 1497 C C . ALA A 1 198 ? -9.092 10.633 6.233 1.00 85.75 198 ALA A C 1
ATOM 1499 O O . ALA A 1 198 ? -9.634 10.024 7.160 1.00 85.75 198 ALA A O 1
ATOM 1500 N N . ASP A 1 199 ? -9.630 11.736 5.719 1.00 87.19 199 ASP A N 1
ATOM 1501 C CA . ASP A 1 199 ? -10.894 12.325 6.152 1.00 87.19 199 ASP A CA 1
ATOM 1502 C C . ASP A 1 199 ? -12.093 11.425 5.844 1.00 87.19 199 ASP A C 1
ATOM 1504 O O . ASP A 1 199 ? -13.027 11.311 6.643 1.00 87.19 199 ASP A O 1
ATOM 1508 N N . ARG A 1 200 ? -12.070 10.743 4.692 1.00 89.38 200 ARG A N 1
ATOM 1509 C CA . ARG A 1 200 ? -13.081 9.738 4.347 1.00 89.38 200 ARG A CA 1
ATOM 1510 C C . ARG A 1 200 ? -13.087 8.588 5.355 1.00 89.38 200 ARG A C 1
ATOM 1512 O O . ARG A 1 200 ? -14.171 8.160 5.745 1.00 89.38 200 ARG A O 1
ATOM 1519 N N . TYR A 1 201 ? -11.922 8.105 5.790 1.00 89.56 201 TYR A N 1
ATOM 1520 C CA . TYR A 1 201 ? -11.847 7.063 6.819 1.00 89.56 201 TYR A CA 1
ATOM 1521 C C . TYR A 1 201 ? -12.290 7.569 8.191 1.00 89.56 201 TYR A C 1
ATOM 1523 O O . TYR A 1 201 ? -13.106 6.910 8.834 1.00 89.56 201 TYR A O 1
ATOM 1531 N N . ALA A 1 202 ? -11.869 8.768 8.600 1.00 86.44 202 ALA A N 1
ATOM 1532 C CA . ALA A 1 202 ? -12.262 9.349 9.886 1.00 86.44 202 ALA A CA 1
ATOM 1533 C C . ALA A 1 202 ? -13.791 9.473 10.048 1.00 86.44 202 ALA A C 1
ATOM 1535 O O . ALA A 1 202 ? -14.328 9.256 11.130 1.00 86.44 202 ALA A O 1
ATOM 1536 N N . ARG A 1 203 ? -14.518 9.762 8.961 1.00 89.75 203 ARG A N 1
ATOM 1537 C CA . ARG A 1 203 ? -15.989 9.888 8.975 1.00 89.75 203 ARG A CA 1
ATOM 1538 C C . ARG A 1 203 ? -16.754 8.561 8.924 1.00 89.75 203 ARG A C 1
ATOM 1540 O O . ARG A 1 203 ? -17.979 8.576 8.946 1.00 89.75 203 ARG A O 1
ATOM 1547 N N . SER A 1 204 ? -16.066 7.427 8.809 1.00 86.38 204 SER A N 1
ATOM 1548 C CA . SER A 1 204 ? -16.686 6.133 8.478 1.00 86.38 204 SER A CA 1
ATOM 1549 C C . SER A 1 204 ? -16.813 5.149 9.643 1.00 86.38 204 SER A C 1
ATOM 1551 O O . SER A 1 204 ? -17.261 4.023 9.442 1.00 86.38 204 SER A O 1
ATOM 1553 N N . GLY A 1 205 ? -16.410 5.555 10.850 1.00 81.00 205 GLY A N 1
ATOM 1554 C CA . GLY A 1 205 ? -16.382 4.679 12.024 1.00 81.00 205 GLY A CA 1
ATOM 1555 C C . GLY A 1 205 ? -15.149 3.771 12.108 1.00 81.00 205 GLY A C 1
ATOM 1556 O O . GLY A 1 205 ? -15.037 3.004 13.059 1.00 81.00 205 GLY A O 1
ATOM 1557 N N . LEU A 1 206 ? -14.210 3.875 11.159 1.00 85.50 206 LEU A N 1
ATOM 1558 C CA . LEU A 1 206 ? -12.878 3.284 11.285 1.00 85.50 206 LEU A CA 1
ATOM 1559 C C . LEU A 1 206 ? -12.073 4.022 12.360 1.00 85.50 206 LEU A C 1
ATOM 1561 O O . LEU A 1 206 ? -12.055 5.254 12.398 1.00 85.50 206 LEU A O 1
ATOM 1565 N N . GLN A 1 207 ? -11.354 3.272 13.193 1.00 84.75 207 GLN A N 1
ATOM 1566 C CA . GLN A 1 207 ? -10.315 3.839 14.044 1.00 84.75 207 GLN A CA 1
ATOM 1567 C C . GLN A 1 207 ? -9.196 4.381 13.150 1.00 84.75 207 GLN A C 1
ATOM 1569 O O . GLN A 1 207 ? -8.704 3.681 12.265 1.00 84.75 207 GLN A O 1
ATOM 1574 N N . ARG A 1 208 ? -8.803 5.636 13.371 1.00 84.44 208 ARG A N 1
ATOM 1575 C CA . ARG A 1 208 ? -7.714 6.289 12.641 1.00 84.44 208 ARG A CA 1
ATOM 1576 C C . ARG A 1 208 ? -6.638 6.737 13.614 1.00 84.44 208 ARG A C 1
ATOM 1578 O O . ARG A 1 208 ? -6.952 7.349 14.632 1.00 84.44 208 ARG A O 1
ATOM 1585 N N . ALA A 1 209 ? -5.389 6.492 13.243 1.00 82.88 209 ALA A N 1
ATOM 1586 C CA . ALA A 1 209 ? -4.233 7.128 13.853 1.00 82.88 209 ALA A CA 1
ATOM 1587 C C . ALA A 1 209 ? -3.313 7.688 12.764 1.00 82.88 209 ALA A C 1
ATOM 1589 O O . ALA A 1 209 ? -3.161 7.079 11.704 1.00 82.88 209 ALA A O 1
ATOM 1590 N N . ASP A 1 210 ? -2.690 8.826 13.051 1.00 81.56 210 ASP A N 1
ATOM 1591 C CA . ASP A 1 210 ? -1.669 9.427 12.200 1.00 81.56 210 ASP A CA 1
ATOM 1592 C C . ASP A 1 210 ? -0.352 9.422 12.981 1.00 81.56 210 ASP A C 1
ATOM 1594 O O . ASP A 1 210 ? -0.292 9.901 14.116 1.00 81.56 210 ASP A O 1
ATOM 1598 N N . LEU A 1 211 ? 0.685 8.841 12.388 1.00 79.81 211 LEU A N 1
ATOM 1599 C CA . LEU A 1 211 ? 2.000 8.681 12.979 1.00 79.81 211 LEU A CA 1
ATOM 1600 C C . LEU A 1 211 ? 3.042 9.408 12.133 1.00 79.81 211 LEU A C 1
ATOM 1602 O O . LEU A 1 211 ? 3.217 9.117 10.947 1.00 79.81 211 LEU A O 1
ATOM 1606 N N . TRP A 1 212 ? 3.763 10.316 12.784 1.00 80.25 212 TRP A N 1
ATOM 1607 C CA . TRP A 1 212 ? 4.809 11.116 12.163 1.00 80.25 212 TRP A CA 1
ATOM 1608 C C . TRP A 1 212 ? 6.180 10.562 12.546 1.00 80.25 212 TRP A C 1
ATOM 1610 O O . TRP A 1 212 ? 6.561 10.613 13.714 1.00 80.25 212 TRP A O 1
ATOM 1620 N N . VAL A 1 213 ? 6.906 10.002 11.581 1.00 72.62 213 VAL A N 1
ATOM 1621 C CA . VAL A 1 213 ? 8.193 9.331 11.803 1.00 72.62 213 VAL A CA 1
ATOM 1622 C C . VAL A 1 213 ? 9.212 9.749 10.767 1.00 72.62 213 VAL A C 1
ATOM 1624 O O . VAL A 1 213 ? 8.948 9.689 9.575 1.00 72.62 213 VAL A O 1
ATOM 1627 N N . ASP A 1 214 ? 10.414 10.095 11.207 1.00 71.00 214 ASP A N 1
ATOM 1628 C CA . ASP A 1 214 ? 11.526 10.261 10.280 1.00 71.00 214 ASP A CA 1
ATOM 1629 C C . ASP A 1 214 ? 11.958 8.880 9.754 1.00 71.00 214 ASP A C 1
ATOM 1631 O O . ASP A 1 214 ? 12.656 8.120 10.428 1.00 71.00 214 ASP A O 1
ATOM 1635 N N . LEU A 1 215 ? 11.491 8.528 8.552 1.00 65.19 215 LEU A N 1
ATOM 1636 C CA . LEU A 1 215 ? 11.835 7.268 7.888 1.00 65.19 215 LEU A CA 1
ATOM 1637 C C . LEU A 1 215 ? 13.283 7.252 7.372 1.00 65.19 215 LEU A C 1
ATOM 1639 O O . LEU A 1 215 ? 13.810 6.172 7.094 1.00 65.19 215 LEU A O 1
ATOM 1643 N N . ALA A 1 216 ? 13.918 8.424 7.253 1.00 61.53 216 ALA A N 1
ATOM 1644 C CA . ALA A 1 216 ? 15.298 8.594 6.813 1.00 61.53 216 ALA A CA 1
ATOM 1645 C C . ALA A 1 216 ? 16.297 8.634 7.982 1.00 61.53 216 ALA A C 1
ATOM 1647 O O . ALA A 1 216 ? 17.498 8.463 7.755 1.00 61.53 216 ALA A O 1
ATOM 1648 N N . ALA A 1 217 ? 15.828 8.811 9.222 1.00 58.47 217 ALA A N 1
ATOM 1649 C CA . ALA A 1 217 ? 16.670 8.731 10.406 1.00 58.47 217 ALA A CA 1
ATOM 1650 C C . ALA A 1 217 ? 17.381 7.368 10.457 1.00 58.47 217 ALA A C 1
ATOM 1652 O O . ALA A 1 217 ? 16.764 6.295 10.505 1.00 58.47 217 ALA A O 1
ATOM 1653 N N . ALA A 1 218 ? 18.715 7.425 10.423 1.00 44.19 218 ALA A N 1
ATOM 1654 C CA . ALA A 1 218 ? 19.575 6.262 10.555 1.00 44.19 218 ALA A CA 1
ATOM 1655 C C . ALA A 1 218 ? 19.276 5.528 11.876 1.00 44.19 218 ALA A C 1
ATOM 1657 O O . ALA A 1 218 ? 18.866 6.160 12.852 1.00 44.19 218 ALA A O 1
ATOM 1658 N N . PRO A 1 219 ? 19.484 4.200 11.949 1.00 43.16 219 PRO A N 1
ATOM 1659 C CA . PRO A 1 219 ? 19.413 3.501 13.222 1.00 43.16 219 PRO A CA 1
ATOM 1660 C C . PRO A 1 219 ? 20.340 4.192 14.224 1.00 43.16 219 PRO A C 1
ATOM 1662 O O . PRO A 1 219 ? 21.547 4.253 13.999 1.00 43.16 219 PRO A O 1
ATOM 1665 N N . GLU A 1 220 ? 19.794 4.664 15.348 1.00 43.72 220 GLU A N 1
ATOM 1666 C CA . GLU A 1 220 ? 20.622 4.835 16.534 1.00 43.72 220 GLU A CA 1
ATOM 1667 C C . GLU A 1 220 ? 21.288 3.484 16.778 1.00 43.72 220 GLU A C 1
ATOM 1669 O O . GLU A 1 220 ? 20.622 2.456 16.945 1.00 43.72 220 GLU A O 1
ATOM 1674 N N . SER A 1 221 ? 22.614 3.478 16.669 1.00 40.34 221 SER A N 1
ATOM 1675 C CA . SER A 1 221 ? 23.443 2.330 16.988 1.00 40.34 221 SER A CA 1
ATOM 1676 C C . SER A 1 221 ? 23.179 2.010 18.451 1.00 40.34 221 SER A C 1
ATOM 1678 O O . SER A 1 221 ? 23.745 2.643 19.339 1.00 40.34 221 SER A O 1
ATOM 1680 N N . GLY A 1 222 ? 22.270 1.072 18.707 1.00 35.25 222 GLY A N 1
ATOM 1681 C CA . GLY A 1 222 ? 22.081 0.504 20.026 1.00 35.25 222 GLY A CA 1
ATOM 1682 C C . GLY A 1 222 ? 23.399 -0.137 20.416 1.00 35.25 222 GLY A C 1
ATOM 1683 O O . GLY A 1 222 ? 23.719 -1.234 19.960 1.00 35.25 222 GLY A O 1
ATOM 1684 N N . ALA A 1 223 ? 24.189 0.591 21.200 1.00 32.81 223 ALA A N 1
ATOM 1685 C CA . ALA A 1 223 ? 25.325 0.051 21.903 1.00 32.81 223 ALA A CA 1
ATOM 1686 C C . ALA A 1 223 ? 24.804 -1.134 22.717 1.00 32.81 223 ALA A C 1
ATOM 1688 O O . ALA A 1 223 ? 24.064 -0.966 23.686 1.00 32.81 223 ALA A O 1
ATOM 1689 N N . VAL A 1 224 ? 25.163 -2.342 22.288 1.00 36.12 224 VAL A N 1
ATOM 1690 C CA . VAL A 1 224 ? 25.135 -3.505 23.161 1.00 36.12 224 VAL A CA 1
ATOM 1691 C C . VAL A 1 224 ? 26.202 -3.212 24.206 1.00 36.12 224 VAL A C 1
ATOM 1693 O O . VAL A 1 224 ? 27.394 -3.370 23.951 1.00 36.12 224 VAL A O 1
ATOM 1696 N N . GLY A 1 225 ? 25.765 -2.647 25.330 1.00 35.12 225 GLY A N 1
ATOM 1697 C CA . GLY A 1 225 ? 26.578 -2.535 26.527 1.00 35.12 225 GLY A CA 1
ATOM 1698 C C . GLY A 1 225 ? 26.960 -3.941 26.965 1.00 35.12 225 GLY A C 1
ATOM 1699 O O . GLY A 1 225 ? 26.080 -4.759 27.237 1.00 35.12 225 GLY A O 1
ATOM 1700 N N . SER A 1 226 ? 28.265 -4.195 26.922 1.00 34.59 226 SER A N 1
ATOM 1701 C CA . SER A 1 226 ? 28.953 -5.380 27.432 1.00 34.59 226 SER A CA 1
ATOM 1702 C C . SER A 1 226 ? 28.666 -5.657 28.903 1.00 34.59 226 SER A C 1
ATOM 1704 O O . SER A 1 226 ? 28.472 -4.677 29.660 1.00 34.59 226 SER A O 1
#

Radius of gyration: 17.36 Å; chains: 1; bounding box: 46×40×49 Å

pLDDT: mean 70.59, std 13.16, range [32.81, 90.38]

Sequence (226 aa):
MPPITRAEARRAYLRWTRAAGPFWAYAGLTPLCGDALPASADRPDAPALIGTARRVLEAQVVPLLPESSVRLALVLDLPIALSLASSAPLLDAGFVPVPFVYRWPIEPSNLSAPEAAALLVALAPTARATEQARGVALLLDSQRFEGASPFSPARFDGRYHYPPDVLPPPHALLDWGIAAVVFVSDRVQLRDDLGMIADRYARSGLQRADLWVDLAAAPESGAVGS

Secondary structure (DSSP, 8-state):
-PPPPHHHHHHHHHHHHHHTGGGGGGS------SPBPPPPS----HHHHHHHHHHHIIIIIGGGS-TT---EEEEE-S-HHHHHHHHHHHHHTT-EEEE------SSPBSS-HHHHHHHHHHHTTT---PPPP-EEEEE--TTS--SS-S--GGG--GGG---GGGS--HHHHHHTT--EEEEEESSSS--HHHHHHHHHHHTTT-EEEEEE--SSPPPP------